Protein 2VAP (pdb70)

Organism: Methanocaldococcus jannaschii (strain ATCC 43067 / DSM 2661 / JAL-1 / JCM 10045 / NBRC 100440) (NCBI:txid243232)

Structure (mmCIF, N/CA/C/O backbone):
data_2VAP
#
_entry.id   2VAP
#
_cell.length_a   70.585
_cell.length_b   70.585
_cell.length_c   136.977
_cell.angle_alpha   90.00
_cell.angle_beta   90.00
_cell.angle_gamma   120.00
#
_symmetry.space_group_name_H-M   'P 31 2 1'
#
loop_
_entity.id
_entity.type
_entity.pdbx_description
1 polymer 'CELL DIVISION PROTEIN FTSZ HOMOLOG 1'
2 non-polymer "GUANOSINE-5'-DIPHOSPHATE"
3 water water
#
loop_
_atom_site.group_PDB
_atom_site.id
_atom_site.type_symbol
_atom_site.label_atom_id
_atom_site.label_alt_id
_atom_site.label_comp_id
_atom_site.label_asym_id
_atom_site.label_entity_id
_atom_site.label_seq_id
_atom_site.pdbx_PDB_ins_code
_atom_site.Cartn_x
_atom_site.Cartn_y
_atom_site.Cartn_z
_atom_site.occupancy
_atom_site.B_iso_or_equiv
_atom_site.auth_seq_id
_atom_site.auth_comp_id
_atom_site.auth_asym_id
_atom_site.auth_atom_id
_atom_site.pdbx_PDB_model_num
ATOM 1 N N . LEU A 1 20 ? 53.023 -45.016 31.924 1.00 53.44 20 LEU A N 1
ATOM 2 C CA . LEU A 1 20 ? 53.227 -44.179 33.142 1.00 58.96 20 LEU A CA 1
ATOM 3 C C . LEU A 1 20 ? 52.961 -44.976 34.416 1.00 216.81 20 LEU A C 1
ATOM 4 O O . LEU A 1 20 ? 51.940 -45.659 34.530 1.00 46.51 20 LEU A O 1
ATOM 9 N N . GLU A 1 21 ? 53.889 -44.884 35.367 1.00 53.64 21 GLU A N 1
ATOM 10 C CA . GLU A 1 21 ? 53.747 -45.537 36.666 1.00 126.40 21 GLU A CA 1
ATOM 11 C C . GLU A 1 21 ? 52.783 -44.734 37.539 1.00 52.98 21 GLU A C 1
ATOM 12 O O . GLU A 1 21 ? 53.095 -43.617 37.961 1.00 186.92 21 GLU A O 1
ATOM 18 N N . LEU A 1 22 ? 51.611 -45.310 37.797 1.00 50.10 22 LEU A N 1
ATOM 19 C CA . LEU A 1 22 ? 50.555 -44.621 38.539 1.00 57.67 22 LEU A CA 1
ATOM 20 C C . LEU A 1 22 ? 50.030 -45.444 39.712 1.00 40.59 22 LEU A C 1
ATOM 21 O O . LEU A 1 22 ? 49.647 -46.606 39.548 1.00 41.46 22 LEU A O 1
ATOM 26 N N . SER A 1 23 ? 50.020 -44.828 40.891 1.00 32.66 23 SER A N 1
ATOM 27 C CA . SER A 1 23 ? 49.448 -45.432 42.092 1.00 31.00 23 SER A CA 1
ATOM 28 C C . SER A 1 23 ? 47.924 -45.262 42.090 1.00 51.92 23 SER A C 1
ATOM 29 O O . SER A 1 23 ? 47.406 -44.394 41.382 1.00 40.52 23 SER A O 1
ATOM 32 N N . PRO A 1 24 ? 47.199 -46.095 42.871 1.00 36.70 24 PRO A N 1
ATOM 33 C CA . PRO A 1 24 ? 45.741 -45.965 42.991 1.00 39.00 24 PRO A CA 1
ATOM 34 C C . PRO A 1 24 ? 45.279 -44.557 43.379 1.00 43.29 24 PRO A C 1
ATOM 35 O O . PRO A 1 24 ? 44.225 -44.110 42.921 1.00 38.14 24 PRO A O 1
ATOM 39 N N . GLU A 1 25 ? 46.065 -43.873 44.209 1.00 30.46 25 GLU A N 1
ATOM 40 C CA . GLU A 1 25 ? 45.772 -42.498 44.616 1.00 27.13 25 GLU A CA 1
ATOM 41 C C . GLU A 1 25 ? 45.977 -41.511 43.466 1.00 32.92 25 GLU A C 1
ATOM 42 O O . GLU A 1 25 ? 45.187 -40.580 43.292 1.00 26.80 25 GLU A O 1
ATOM 48 N N . ASP A 1 26 ? 47.038 -41.723 42.687 1.00 24.35 26 ASP A N 1
ATOM 49 C CA . ASP A 1 26 ? 47.324 -40.901 41.510 1.00 26.61 26 ASP A CA 1
ATOM 50 C C . ASP A 1 26 ? 46.273 -41.094 40.418 1.00 27.20 26 ASP A C 1
ATOM 51 O O . ASP A 1 26 ? 45.937 -40.149 39.700 1.00 26.08 26 ASP A O 1
ATOM 56 N N . LYS A 1 27 ? 45.760 -42.319 40.304 1.00 19.28 27 LYS A N 1
ATOM 57 C CA . LYS A 1 27 ? 44.712 -42.647 39.337 1.00 23.68 27 LYS A CA 1
ATOM 58 C C . LYS A 1 27 ? 43.393 -41.950 39.667 1.00 28.40 27 LYS A C 1
ATOM 59 O O . LYS A 1 27 ? 42.726 -41.426 38.774 1.00 27.89 27 LYS A O 1
ATOM 65 N N . GLU A 1 28 ? 43.030 -41.944 40.951 1.00 22.62 28 GLU A N 1
ATOM 66 C CA . GLU A 1 28 ? 41.812 -41.276 41.419 1.00 23.51 28 GLU A CA 1
ATOM 67 C C . GLU A 1 28 ? 41.880 -39.763 41.215 1.00 19.83 28 GLU A C 1
ATOM 68 O O . GLU A 1 28 ? 40.871 -39.127 40.900 1.00 22.95 28 GLU A O 1
ATOM 74 N N . LEU A 1 29 ? 43.075 -39.201 41.393 1.00 22.28 29 LEU A N 1
ATOM 75 C CA . LEU A 1 29 ? 43.320 -37.781 41.152 1.00 19.72 29 LEU A CA 1
ATOM 76 C C . LEU A 1 29 ? 43.157 -37.438 39.670 1.00 17.79 29 LEU A C 1
ATOM 77 O O . LEU A 1 29 ? 42.539 -36.429 39.328 1.00 18.37 29 LEU A O 1
ATOM 82 N N . LEU A 1 30 ? 43.706 -38.287 38.802 1.00 20.50 30 LEU A N 1
ATOM 83 C CA . LEU A 1 30 ? 43.572 -38.121 37.353 1.00 18.33 30 LEU A CA 1
ATOM 84 C C . LEU A 1 30 ? 42.123 -38.264 36.891 1.00 20.81 30 LEU A C 1
ATOM 85 O O . LEU A 1 30 ? 41.681 -37.545 35.992 1.00 20.53 30 LEU A O 1
ATOM 90 N N . GLU A 1 31 ? 41.396 -39.192 37.514 1.00 19.27 31 GLU A N 1
ATOM 91 C CA . GLU A 1 31 ? 39.978 -39.406 37.224 1.00 18.03 31 GLU A CA 1
ATOM 92 C C . GLU A 1 31 ? 39.133 -38.181 37.571 1.00 20.58 31 GLU A C 1
ATOM 93 O O . GLU A 1 31 ? 38.222 -37.823 36.821 1.00 23.18 31 GLU A O 1
ATOM 99 N N . TYR A 1 32 ? 39.438 -37.545 38.702 1.00 19.30 32 TYR A N 1
ATOM 100 C CA . TYR A 1 32 ? 38.751 -36.314 39.095 1.00 15.63 32 TYR A CA 1
ATOM 101 C C . TYR A 1 32 ? 39.002 -35.187 38.093 1.00 16.60 32 TYR A C 1
ATOM 102 O O . TYR A 1 32 ? 38.069 -34.492 37.688 1.00 19.59 32 TYR A O 1
ATOM 111 N N . LEU A 1 33 ? 40.261 -35.009 37.700 1.00 17.74 33 LEU A N 1
ATOM 112 C CA . LEU A 1 33 ? 40.632 -33.941 36.774 1.00 18.55 33 LEU A CA 1
ATOM 113 C C . LEU A 1 33 ? 40.018 -34.136 35.389 1.00 17.46 33 LEU A C 1
ATOM 114 O O . LEU A 1 33 ? 39.649 -33.164 34.729 1.00 19.84 33 LEU A O 1
ATOM 119 N N . GLN A 1 34 ? 39.904 -35.394 34.965 1.00 22.17 34 GLN A N 1
ATOM 120 C CA . GLN A 1 34 ? 39.284 -35.740 33.684 1.00 25.13 34 GLN A CA 1
ATOM 121 C C . GLN A 1 34 ? 37.808 -35.344 33.609 1.00 21.25 34 GLN A C 1
ATOM 122 O O . GLN A 1 34 ? 37.335 -34.911 32.558 1.00 24.21 34 GLN A O 1
ATOM 128 N N . GLN A 1 35 ? 37.088 -35.489 34.721 1.00 20.82 35 GLN A N 1
ATOM 129 C CA . GLN A 1 35 ? 35.658 -35.159 34.749 1.00 26.08 35 GLN A CA 1
ATOM 130 C C . GLN A 1 35 ? 35.376 -33.657 34.908 1.00 19.86 35 GLN A C 1
ATOM 131 O O . GLN A 1 35 ? 34.217 -33.235 34.889 1.00 23.95 35 GLN A O 1
ATOM 137 N N . THR A 1 36 ? 36.436 -32.862 35.061 1.00 16.61 36 THR A N 1
ATOM 138 C CA . THR A 1 36 ? 36.317 -31.401 35.051 1.00 14.35 36 THR A CA 1
ATOM 139 C C . THR A 1 36 ? 36.464 -30.858 33.631 1.00 20.04 36 THR A C 1
ATOM 140 O O . THR A 1 36 ? 36.216 -29.676 33.381 1.00 17.67 36 THR A O 1
ATOM 144 N N . LYS A 1 37 ? 36.874 -31.731 32.712 1.00 17.59 37 LYS A N 1
ATOM 145 C CA . LYS A 1 37 ? 37.074 -31.368 31.311 1.00 16.99 37 LYS A CA 1
ATOM 146 C C . LYS A 1 37 ? 35.780 -31.496 30.509 1.00 18.12 37 LYS A C 1
ATOM 147 O O . LYS A 1 37 ? 34.780 -32.029 30.998 1.00 23.64 37 LYS A O 1
ATOM 153 N N . ALA A 1 38 ? 35.811 -31.003 29.273 1.00 16.24 38 ALA A N 1
ATOM 154 C CA . ALA A 1 38 ? 34.666 -31.089 28.373 1.00 14.69 38 ALA A CA 1
ATOM 155 C C . ALA A 1 38 ? 35.109 -31.263 26.927 1.00 15.12 38 ALA A C 1
ATOM 156 O O . ALA A 1 38 ? 36.128 -30.707 26.509 1.00 17.56 38 ALA A O 1
ATOM 158 N N . LYS A 1 39 ? 34.341 -32.046 26.174 1.00 12.16 39 LYS A N 1
ATOM 159 C CA . LYS A 1 39 ? 34.507 -32.121 24.727 1.00 9.68 39 LYS A CA 1
ATOM 160 C C . LYS A 1 39 ? 33.858 -30.881 24.124 1.00 10.10 39 LYS A C 1
ATOM 161 O O . LYS A 1 39 ? 32.652 -30.671 24.267 1.00 13.80 39 LYS A O 1
ATOM 167 N N . ILE A 1 40 ? 34.671 -30.051 23.475 1.00 10.62 40 ILE A N 1
ATOM 168 C CA . ILE A 1 40 ? 34.212 -28.764 22.953 1.00 11.54 40 ILE A CA 1
ATOM 169 C C . ILE A 1 40 ? 34.393 -28.686 21.440 1.00 10.55 40 ILE A C 1
ATOM 170 O O . ILE A 1 40 ? 35.446 -29.048 20.909 1.00 14.22 40 ILE A O 1
ATOM 175 N N . THR A 1 41 ? 33.352 -28.219 20.757 1.00 9.26 41 THR A N 1
ATOM 176 C CA . THR A 1 41 ? 33.404 -27.989 19.318 1.00 12.05 41 THR A CA 1
ATOM 177 C C . THR A 1 41 ? 33.023 -26.541 19.008 1.00 11.63 41 THR A C 1
ATOM 178 O O . THR A 1 41 ? 32.050 -26.017 19.552 1.00 13.10 41 THR A O 1
ATOM 182 N N . VAL A 1 42 ? 33.810 -25.899 18.147 1.00 9.62 42 VAL A N 1
ATOM 183 C CA . VAL A 1 42 ? 33.514 -24.546 17.682 1.00 10.78 42 VAL A CA 1
ATOM 184 C C . VAL A 1 42 ? 33.071 -24.612 16.221 1.00 8.98 42 VAL A C 1
ATOM 185 O O . VAL A 1 42 ? 33.799 -25.126 15.368 1.00 12.73 42 VAL A O 1
ATOM 189 N N . VAL A 1 43 ? 31.873 -24.100 15.948 1.00 9.99 43 VAL A N 1
ATOM 190 C CA . VAL A 1 43 ? 31.310 -24.104 14.597 1.00 7.74 43 VAL A CA 1
ATOM 191 C C . VAL A 1 43 ? 31.223 -22.681 14.046 1.00 10.39 43 VAL A C 1
ATOM 192 O O . VAL A 1 43 ? 30.528 -21.830 14.605 1.00 11.10 43 VAL A O 1
ATOM 196 N N . GLY A 1 44 ? 31.938 -22.434 12.950 1.00 10.14 44 GLY A N 1
ATOM 197 C CA . GLY A 1 44 ? 31.923 -21.135 12.283 1.00 8.80 44 GLY A CA 1
ATOM 198 C C . GLY A 1 44 ? 31.099 -21.176 11.012 1.00 11.92 44 GLY A C 1
ATOM 199 O O . GLY A 1 44 ? 31.351 -22.000 10.129 1.00 14.40 44 GLY A O 1
ATOM 200 N N . CYS A 1 45 ? 30.123 -20.277 10.918 1.00 10.16 45 CYS A N 1
ATOM 201 C CA . CYS A 1 45 ? 29.152 -20.289 9.825 1.00 11.00 45 CYS A CA 1
ATOM 202 C C . CYS A 1 45 ? 29.303 -19.077 8.909 1.00 12.33 45 CYS A C 1
ATOM 203 O O . CYS A 1 45 ? 29.348 -17.938 9.376 1.00 12.65 45 CYS A O 1
ATOM 206 N N . GLY A 1 46 ? 29.376 -19.330 7.604 1.00 11.30 46 GLY A N 1
ATOM 207 C CA . GLY A 1 46 ? 29.468 -18.258 6.613 1.00 13.90 46 GLY A CA 1
ATOM 208 C C . GLY A 1 46 ? 30.866 -17.689 6.464 1.00 13.03 46 GLY A C 1
ATOM 209 O O . GLY A 1 46 ? 31.820 -18.212 7.038 1.00 13.95 46 GLY A O 1
ATOM 210 N N . GLY A 1 47 ? 30.978 -16.609 5.692 1.00 11.44 47 GLY A N 1
ATOM 211 C CA . GLY A 1 47 ? 32.266 -15.982 5.392 1.00 13.02 47 GLY A CA 1
ATOM 212 C C . GLY A 1 47 ? 33.067 -15.584 6.617 1.00 17.63 47 GLY A C 1
ATOM 213 O O . GLY A 1 47 ? 34.188 -16.060 6.815 1.00 14.97 47 GLY A O 1
ATOM 214 N N . ALA A 1 48 ? 32.483 -14.717 7.442 1.00 12.30 48 ALA A N 1
ATOM 215 C CA . ALA A 1 48 ? 33.133 -14.235 8.664 1.00 12.40 48 ALA A CA 1
ATOM 216 C C . ALA A 1 48 ? 33.410 -15.360 9.660 1.00 13.59 48 ALA A C 1
ATOM 217 O O . ALA A 1 48 ? 34.480 -15.405 10.270 1.00 14.01 48 ALA A O 1
ATOM 219 N N . GLY A 1 49 ? 32.445 -16.266 9.813 1.00 12.32 49 GLY A N 1
ATOM 220 C CA . GLY A 1 49 ? 32.593 -17.433 10.682 1.00 10.27 49 GLY A CA 1
ATOM 221 C C . GLY A 1 49 ? 33.728 -18.349 10.259 1.00 10.30 49 GLY A C 1
ATOM 222 O O . GLY A 1 49 ? 34.480 -18.843 11.101 1.00 13.40 49 GLY A O 1
ATOM 223 N N . ASN A 1 50 ? 33.848 -18.575 8.951 1.00 10.13 50 ASN A N 1
ATOM 224 C CA . ASN A 1 50 ? 34.940 -19.372 8.395 1.00 9.47 50 ASN A CA 1
ATOM 225 C C . ASN A 1 50 ? 36.301 -18.724 8.639 1.00 14.42 50 ASN A C 1
ATOM 226 O O . ASN A 1 50 ? 37.264 -19.406 8.991 1.00 15.21 50 ASN A O 1
ATOM 231 N N . ASN A 1 51 ? 36.361 -17.405 8.457 1.00 14.34 51 ASN A N 1
ATOM 232 C CA . ASN A 1 51 ? 37.569 -16.626 8.726 1.00 12.28 51 ASN A CA 1
ATOM 233 C C . ASN A 1 51 ? 38.005 -16.754 10.184 1.00 14.26 51 ASN A C 1
ATOM 234 O O . ASN A 1 51 ? 39.198 -16.878 10.475 1.00 15.48 51 ASN A O 1
ATOM 239 N N . THR A 1 52 ? 37.027 -16.735 11.090 1.00 12.73 52 THR A N 1
ATOM 240 C CA . THR A 1 52 ? 37.271 -16.934 12.519 1.00 11.67 52 THR A CA 1
ATOM 241 C C . THR A 1 52 ? 37.864 -18.322 12.783 1.00 13.81 52 THR A C 1
ATOM 242 O O . THR A 1 52 ? 38.853 -18.448 13.508 1.00 15.24 52 THR A O 1
ATOM 246 N N . ILE A 1 53 ? 37.266 -19.350 12.179 1.00 12.63 53 ILE A N 1
ATOM 247 C CA . ILE A 1 53 ? 37.742 -20.730 12.323 1.00 11.16 53 ILE A CA 1
ATOM 248 C C . ILE A 1 53 ? 39.187 -20.899 11.836 1.00 11.98 53 ILE A C 1
ATOM 249 O O . ILE A 1 53 ? 40.002 -21.527 12.516 1.00 16.98 53 ILE A O 1
ATOM 254 N N . THR A 1 54 ? 39.492 -20.332 10.667 1.00 13.72 54 THR A N 1
ATOM 255 C CA . THR A 1 54 ? 40.840 -20.385 10.091 1.00 14.77 54 THR A CA 1
ATOM 256 C C . THR A 1 54 ? 41.882 -19.844 11.070 1.00 16.97 54 THR A C 1
ATOM 257 O O . THR A 1 54 ? 42.910 -20.484 11.309 1.00 24.20 54 THR A O 1
ATOM 261 N N . ARG A 1 55 ? 41.595 -18.674 11.639 1.00 17.55 55 ARG A N 1
ATOM 262 C CA . ARG A 1 55 ? 42.488 -18.026 12.598 1.00 22.36 55 ARG A CA 1
ATOM 263 C C . ARG A 1 55 ? 42.662 -18.845 13.877 1.00 35.85 55 ARG A C 1
ATOM 264 O O . ARG A 1 55 ? 43.765 -18.924 14.417 1.00 26.02 55 ARG A O 1
ATOM 272 N N . LEU A 1 56 ? 41.576 -19.458 14.349 1.00 22.51 56 LEU A N 1
ATOM 273 C CA . LEU A 1 56 ? 41.623 -20.323 15.532 1.00 17.32 56 LEU A CA 1
ATOM 274 C C . LEU A 1 56 ? 42.428 -21.599 15.279 1.00 34.43 56 LEU A C 1
ATOM 275 O O . LEU A 1 56 ? 43.117 -22.092 16.174 1.00 28.58 56 LEU A O 1
ATOM 280 N N . LYS A 1 57 ? 42.333 -22.121 14.057 1.00 24.29 57 LYS A N 1
ATOM 281 C CA . LYS A 1 57 ? 43.056 -23.328 13.654 1.00 24.09 57 LYS A CA 1
ATOM 282 C C . LYS A 1 57 ? 44.554 -23.065 13.468 1.00 33.62 57 LYS A C 1
ATOM 283 O O . LYS A 1 57 ? 45.383 -23.892 13.857 1.00 42.76 57 LYS A O 1
ATOM 289 N N . MET A 1 58 ? 44.889 -21.915 12.882 1.00 38.36 58 MET A N 1
ATOM 290 C CA . MET A 1 58 ? 46.286 -21.534 12.641 1.00 34.64 58 MET A CA 1
ATOM 291 C C . MET A 1 58 ? 47.032 -21.190 13.931 1.00 93.10 58 MET A C 1
ATOM 292 O O . MET A 1 58 ? 48.166 -21.632 14.131 1.00 39.51 58 MET A O 1
ATOM 297 N N . GLU A 1 59 ? 46.392 -20.402 14.794 1.00 46.11 59 GLU A N 1
ATOM 298 C CA . GLU A 1 59 ? 46.972 -20.009 16.081 1.00 64.70 59 GLU A CA 1
ATOM 299 C C . GLU A 1 59 ? 47.030 -21.180 17.059 1.00 55.78 59 GLU A C 1
ATOM 300 O O . GLU A 1 59 ? 47.866 -21.201 17.966 1.00 81.47 59 GLU A O 1
ATOM 306 N N . GLY A 1 60 ? 46.135 -22.147 16.868 1.00 34.97 60 GLY A N 1
ATOM 307 C CA . GLY A 1 60 ? 46.114 -23.361 17.674 1.00 41.67 60 GLY A CA 1
ATOM 308 C C . GLY A 1 60 ? 45.266 -23.233 18.922 1.00 299.68 60 GLY A C 1
ATOM 309 O O . GLY A 1 60 ? 45.795 -23.168 20.035 1.00 35.35 60 GLY A O 1
ATOM 310 N N . ILE A 1 61 ? 43.948 -23.192 18.733 1.00 25.07 61 ILE A N 1
ATOM 311 C CA . ILE A 1 61 ? 42.999 -23.190 19.850 1.00 19.66 61 ILE A CA 1
ATOM 312 C C . ILE A 1 61 ? 43.071 -24.529 20.589 1.00 20.15 61 ILE A C 1
ATOM 313 O O . ILE A 1 61 ? 43.010 -25.596 19.974 1.00 28.59 61 ILE A O 1
ATOM 318 N N . GLU A 1 62 ? 43.219 -24.461 21.909 1.00 13.22 62 GLU A N 1
ATOM 319 C CA . GLU A 1 62 ? 43.468 -25.656 22.709 1.00 13.50 62 GLU A CA 1
ATOM 320 C C . GLU A 1 62 ? 42.189 -26.385 23.113 1.00 14.84 62 GLU A C 1
ATOM 321 O O . GLU A 1 62 ? 41.202 -25.759 23.502 1.00 16.30 62 GLU A O 1
ATOM 327 N N . GLY A 1 63 ? 42.222 -27.712 22.993 1.00 16.36 63 GLY A N 1
ATOM 328 C CA . GLY A 1 63 ? 41.151 -28.590 23.472 1.00 15.51 63 GLY A CA 1
ATOM 329 C C . GLY A 1 63 ? 39.789 -28.430 22.820 1.00 16.68 63 GLY A C 1
ATOM 330 O O . GLY A 1 63 ? 38.767 -28.744 23.433 1.00 18.40 63 GLY A O 1
ATOM 331 N N . ALA A 1 64 ? 39.771 -27.947 21.579 1.00 12.93 64 ALA A N 1
ATOM 332 C CA . ALA A 1 64 ? 38.517 -27.745 20.857 1.00 12.87 64 ALA A CA 1
ATOM 333 C C . ALA A 1 64 ? 38.608 -28.179 19.398 1.00 13.54 64 ALA A C 1
ATOM 334 O O . ALA A 1 64 ? 39.592 -27.891 18.712 1.00 16.33 64 ALA A O 1
ATOM 336 N N . LYS A 1 65 ? 37.571 -28.875 18.943 1.00 13.39 65 LYS A N 1
ATOM 337 C CA . LYS A 1 65 ? 37.420 -29.242 17.540 1.00 10.89 65 LYS A CA 1
ATOM 338 C C . LYS A 1 65 ? 36.875 -28.042 16.775 1.00 14.33 65 LYS A C 1
ATOM 339 O O . LYS A 1 65 ? 35.969 -27.357 17.253 1.00 16.69 65 LYS A O 1
ATOM 345 N N . THR A 1 66 ? 37.431 -27.785 15.593 1.00 11.35 66 THR A N 1
ATOM 346 C CA . THR A 1 66 ? 36.967 -26.681 14.752 1.00 10.23 66 THR A CA 1
ATOM 347 C C . THR A 1 66 ? 36.192 -27.188 13.541 1.00 15.08 66 THR A C 1
ATOM 348 O O . THR A 1 66 ? 36.679 -28.034 12.788 1.00 15.70 66 THR A O 1
ATOM 352 N N . VAL A 1 67 ? 34.978 -26.671 13.374 1.00 8.37 67 VAL A N 1
ATOM 353 C CA . VAL A 1 67 ? 34.125 -27.026 12.244 1.00 10.70 67 VAL A CA 1
ATOM 354 C C . VAL A 1 67 ? 33.743 -25.762 11.474 1.00 14.14 67 VAL A C 1
ATOM 355 O O . VAL A 1 67 ? 33.262 -24.791 12.058 1.00 14.25 67 VAL A O 1
ATOM 359 N N . ALA A 1 68 ? 33.980 -25.778 10.165 1.00 11.63 68 ALA A N 1
ATOM 360 C CA . ALA A 1 68 ? 33.587 -24.674 9.297 1.00 10.07 68 ALA A CA 1
ATOM 361 C C . ALA A 1 68 ? 32.465 -25.118 8.370 1.00 12.05 68 ALA A C 1
ATOM 362 O O . ALA A 1 68 ? 32.572 -26.150 7.704 1.00 12.23 68 ALA A O 1
ATOM 364 N N . ILE A 1 69 ? 31.382 -24.347 8.347 1.00 9.53 69 ILE A N 1
ATOM 365 C CA . ILE A 1 69 ? 30.274 -24.615 7.431 1.00 11.41 69 ILE A CA 1
ATOM 366 C C . ILE A 1 69 ? 29.984 -23.400 6.552 1.00 12.85 69 ILE A C 1
ATOM 367 O O . ILE A 1 69 ? 30.097 -22.253 6.998 1.00 10.88 69 ILE A O 1
ATOM 372 N N . ASN A 1 70 ? 29.626 -23.662 5.298 1.00 10.26 70 ASN A N 1
ATOM 373 C CA . ASN A 1 70 ? 29.338 -22.597 4.343 1.00 8.96 70 ASN A CA 1
ATOM 374 C C . ASN A 1 70 ? 28.542 -23.116 3.157 1.00 11.58 70 ASN A C 1
ATOM 375 O O . ASN A 1 70 ? 28.612 -24.300 2.821 1.00 11.52 70 ASN A O 1
ATOM 380 N N . THR A 1 71 ? 27.778 -22.219 2.541 1.00 10.58 71 THR A N 1
ATOM 381 C CA . THR A 1 71 ? 27.104 -22.495 1.276 1.00 10.71 71 THR A CA 1
ATOM 382 C C . THR A 1 71 ? 28.050 -22.186 0.120 1.00 16.47 71 THR A C 1
ATOM 383 O O . THR A 1 71 ? 27.882 -22.704 -0.984 1.00 14.45 71 THR A O 1
ATOM 387 N N . ASP A 1 72 ? 29.041 -21.337 0.389 1.00 13.61 72 ASP A N 1
ATOM 388 C CA . ASP A 1 72 ? 30.011 -20.898 -0.612 1.00 12.70 72 ASP A CA 1
ATOM 389 C C . ASP A 1 72 ? 31.240 -21.807 -0.601 1.00 13.63 72 ASP A C 1
ATOM 390 O O . ASP A 1 72 ? 32.014 -21.811 0.360 1.00 15.05 72 ASP A O 1
ATOM 395 N N . ALA A 1 73 ? 31.411 -22.567 -1.682 1.00 11.73 73 ALA A N 1
ATOM 396 C CA . ALA A 1 73 ? 32.507 -23.532 -1.807 1.00 11.13 73 ALA A CA 1
ATOM 397 C C . ALA A 1 73 ? 33.882 -22.879 -1.966 1.00 14.70 73 ALA A C 1
ATOM 398 O O . ALA A 1 73 ? 34.899 -23.471 -1.594 1.00 15.73 73 ALA A O 1
ATOM 400 N N . GLN A 1 74 ? 33.907 -21.670 -2.523 1.00 12.55 74 GLN A N 1
ATOM 401 C CA . GLN A 1 74 ? 35.155 -20.928 -2.709 1.00 15.48 74 GLN A CA 1
ATOM 402 C C . GLN A 1 74 ? 35.714 -20.476 -1.364 1.00 18.20 74 GLN A C 1
ATOM 403 O O . GLN A 1 74 ? 36.914 -20.596 -1.112 1.00 23.34 74 GLN A O 1
ATOM 409 N N . GLN A 1 75 ? 34.832 -19.966 -0.505 1.00 12.62 75 GLN A N 1
ATOM 410 C CA . GLN A 1 75 ? 35.207 -19.544 0.845 1.00 12.10 75 GLN A CA 1
ATOM 411 C C . GLN A 1 75 ? 35.571 -20.736 1.732 1.00 15.42 75 GLN A C 1
ATOM 412 O O . GLN A 1 75 ? 36.524 -20.668 2.510 1.00 17.05 75 GLN A O 1
ATOM 418 N N . LEU A 1 76 ? 34.817 -21.827 1.601 1.00 14.06 76 LEU A N 1
ATOM 419 C CA . LEU A 1 76 ? 35.004 -23.007 2.449 1.00 12.42 76 LEU A CA 1
ATOM 420 C C . LEU A 1 76 ? 36.330 -23.737 2.213 1.00 16.37 76 LEU A C 1
ATOM 421 O O . LEU A 1 76 ? 36.977 -24.172 3.166 1.00 16.11 76 LEU A O 1
ATOM 426 N N . ILE A 1 77 ? 36.728 -23.870 0.951 1.00 16.51 77 ILE A N 1
ATOM 427 C CA . ILE A 1 77 ? 37.932 -24.635 0.607 1.00 19.37 77 ILE A CA 1
ATOM 428 C C . ILE A 1 77 ? 39.245 -23.966 1.053 1.00 18.95 77 ILE A C 1
ATOM 429 O O . ILE A 1 77 ? 40.211 -24.658 1.383 1.00 20.73 77 ILE A O 1
ATOM 434 N N . ARG A 1 78 ? 39.267 -22.635 1.090 1.00 17.11 78 ARG A N 1
ATOM 435 C CA . ARG A 1 78 ? 40.449 -21.910 1.573 1.00 18.37 78 ARG A CA 1
ATOM 436 C C . ARG A 1 78 ? 40.480 -21.757 3.101 1.00 20.17 78 ARG A C 1
ATOM 437 O O . ARG A 1 78 ? 41.460 -21.262 3.663 1.00 20.41 78 ARG A O 1
ATOM 445 N N . THR A 1 79 ? 39.409 -22.197 3.759 1.00 18.31 79 THR A N 1
ATOM 446 C CA . THR A 1 79 ? 39.325 -22.203 5.218 1.00 13.08 79 THR A CA 1
ATOM 447 C C . THR A 1 79 ? 40.154 -23.352 5.796 1.00 18.63 79 THR A C 1
ATOM 448 O O . THR A 1 79 ? 40.227 -24.431 5.206 1.00 20.90 79 THR A O 1
ATOM 452 N N . LYS A 1 80 ? 40.789 -23.106 6.941 1.00 15.00 80 LYS A N 1
ATOM 453 C CA . LYS A 1 80 ? 41.495 -24.153 7.676 1.00 16.57 80 LYS A CA 1
ATOM 454 C C . LYS A 1 80 ? 40.657 -24.598 8.872 1.00 15.91 80 LYS A C 1
ATOM 455 O O . LYS A 1 80 ? 40.290 -23.781 9.720 1.00 18.58 80 LYS A O 1
ATOM 461 N N . ALA A 1 81 ? 40.351 -25.894 8.923 1.00 17.25 81 ALA A N 1
ATOM 462 C CA . ALA A 1 81 ? 39.492 -26.464 9.965 1.00 21.16 81 ALA A CA 1
ATOM 463 C C . ALA A 1 81 ? 39.736 -27.961 10.139 1.00 19.99 81 ALA A C 1
ATOM 464 O O . ALA A 1 81 ? 40.251 -28.621 9.235 1.00 18.73 81 ALA A O 1
ATOM 466 N N . ASP A 1 82 ? 39.359 -28.490 11.303 1.00 14.47 82 ASP A N 1
ATOM 467 C CA . ASP A 1 82 ? 39.377 -29.935 11.537 1.00 17.43 82 ASP A CA 1
ATOM 468 C C . ASP A 1 82 ? 38.357 -30.637 10.643 1.00 26.75 82 ASP A C 1
ATOM 469 O O . ASP A 1 82 ? 38.610 -31.734 10.141 1.00 20.22 82 ASP A O 1
ATOM 474 N N . LYS A 1 83 ? 37.208 -29.990 10.451 1.00 17.50 83 LYS A N 1
ATOM 475 C CA . LYS A 1 83 ? 36.125 -30.524 9.629 1.00 11.91 83 LYS A CA 1
ATOM 476 C C . LYS A 1 83 ? 35.447 -29.405 8.841 1.00 16.54 83 LYS A C 1
ATOM 477 O O . LYS A 1 83 ? 35.151 -28.341 9.387 1.00 15.79 83 LYS A O 1
ATOM 483 N N . LYS A 1 84 ? 35.217 -29.653 7.553 1.00 13.72 84 LYS A N 1
ATOM 484 C CA . LYS A 1 84 ? 34.505 -28.709 6.693 1.00 10.51 84 LYS A CA 1
ATOM 485 C C . LYS A 1 84 ? 33.220 -29.339 6.172 1.00 12.90 84 LYS A C 1
ATOM 486 O O . LYS A 1 84 ? 33.214 -30.501 5.757 1.00 15.62 84 LYS A O 1
ATOM 492 N N . ILE A 1 85 ? 32.134 -28.570 6.202 1.00 12.59 85 ILE A N 1
ATOM 493 C CA . ILE A 1 85 ? 30.850 -29.025 5.670 1.00 10.37 85 ILE A CA 1
ATOM 494 C C . ILE A 1 85 ? 30.293 -28.004 4.683 1.00 12.23 85 ILE A C 1
ATOM 495 O O . ILE A 1 85 ? 30.020 -26.856 5.048 1.00 12.76 85 ILE A O 1
ATOM 500 N N . LEU A 1 86 ? 30.133 -28.427 3.432 1.00 11.93 86 LEU A N 1
ATOM 501 C CA . LEU A 1 86 ? 29.438 -27.618 2.441 1.00 10.14 86 LEU A CA 1
ATOM 502 C C . LEU A 1 86 ? 27.943 -27.871 2.573 1.00 17.12 86 LEU A C 1
ATOM 503 O O . LEU A 1 86 ? 27.449 -28.941 2.212 1.00 18.81 86 LEU A O 1
ATOM 508 N N . ILE A 1 87 ? 27.231 -26.885 3.111 1.00 10.22 87 ILE A N 1
ATOM 509 C CA . ILE A 1 87 ? 25.792 -27.013 3.331 1.00 9.28 87 ILE A CA 1
ATOM 510 C C . ILE A 1 87 ? 24.989 -26.616 2.090 1.00 14.20 87 ILE A C 1
ATOM 511 O O . ILE A 1 87 ? 25.407 -25.749 1.318 1.00 14.30 87 ILE A O 1
ATOM 516 N N . GLY A 1 88 ? 23.847 -27.274 1.903 1.00 15.99 88 GLY A N 1
ATOM 517 C CA . GLY A 1 88 ? 22.966 -27.017 0.763 1.00 15.86 88 GLY A CA 1
ATOM 518 C C . GLY A 1 88 ? 23.559 -27.404 -0.579 1.00 17.94 88 GLY A C 1
ATOM 519 O O . GLY A 1 88 ? 23.450 -26.651 -1.551 1.00 20.88 88 GLY A O 1
ATOM 520 N N . LYS A 1 89 ? 24.184 -28.580 -0.628 1.00 22.38 89 LYS A N 1
ATOM 521 C CA . LYS A 1 89 ? 24.786 -29.110 -1.856 1.00 35.47 89 LYS A CA 1
ATOM 522 C C . LYS A 1 89 ? 23.761 -29.275 -2.976 1.00 29.14 89 LYS A C 1
ATOM 523 O O . LYS A 1 89 ? 24.068 -29.041 -4.147 1.00 42.65 89 LYS A O 1
ATOM 529 N N . LYS A 1 90 ? 22.548 -29.674 -2.601 1.00 24.70 90 LYS A N 1
ATOM 530 C CA . LYS A 1 90 ? 21.455 -29.884 -3.551 1.00 26.45 90 LYS A CA 1
ATOM 531 C C . LYS A 1 90 ? 20.603 -28.624 -3.733 1.00 39.12 90 LYS A C 1
ATOM 532 O O . LYS A 1 90 ? 19.635 -28.626 -4.499 1.00 26.13 90 LYS A O 1
ATOM 538 N N . LEU A 1 91 ? 20.976 -27.551 -3.037 1.00 19.48 91 LEU A N 1
ATOM 539 C CA . LEU A 1 91 ? 20.209 -26.307 -3.053 1.00 15.84 91 LEU A CA 1
ATOM 540 C C . LEU A 1 91 ? 20.909 -25.198 -3.840 1.00 28.30 91 LEU A C 1
ATOM 541 O O . LEU A 1 91 ? 20.336 -24.644 -4.779 1.00 22.82 91 LEU A O 1
ATOM 546 N N . THR A 1 92 ? 22.143 -24.879 -3.454 1.00 25.19 92 THR A N 1
ATOM 547 C CA . THR A 1 92 ? 22.886 -23.779 -4.076 1.00 21.42 92 THR A CA 1
ATOM 548 C C . THR A 1 92 ? 24.159 -24.224 -4.798 1.00 19.90 92 THR A C 1
ATOM 549 O O . THR A 1 92 ? 24.853 -23.404 -5.403 1.00 22.39 92 THR A O 1
ATOM 553 N N . ARG A 1 93 ? 24.454 -25.523 -4.733 1.00 24.98 93 ARG A N 1
ATOM 554 C CA . ARG A 1 93 ? 25.540 -26.148 -5.505 1.00 26.69 93 ARG A CA 1
ATOM 555 C C . ARG A 1 93 ? 26.928 -25.540 -5.245 1.00 23.91 93 ARG A C 1
ATOM 556 O O . ARG A 1 93 ? 27.796 -25.554 -6.122 1.00 28.90 93 ARG A O 1
ATOM 564 N N . GLY A 1 94 ? 27.129 -25.011 -4.039 1.00 16.11 94 GLY A N 1
ATOM 565 C CA . GLY A 1 94 ? 28.410 -24.420 -3.655 1.00 13.03 94 GLY A CA 1
ATOM 566 C C . GLY A 1 94 ? 28.592 -22.959 -4.036 1.00 12.71 94 GLY A C 1
ATOM 567 O O . GLY A 1 94 ? 29.680 -22.406 -3.873 1.00 14.64 94 GLY A O 1
ATOM 568 N N . LEU A 1 95 ? 27.527 -22.330 -4.530 1.00 13.47 95 LEU A N 1
ATOM 569 C CA . LEU A 1 95 ? 27.589 -20.943 -5.006 1.00 14.51 95 LEU A CA 1
ATOM 570 C C . LEU A 1 95 ? 27.618 -19.903 -3.888 1.00 25.68 95 LEU A C 1
ATOM 571 O O . LEU A 1 95 ? 28.295 -18.878 -4.005 1.00 25.52 95 LEU A O 1
ATOM 576 N N . GLY A 1 96 ? 26.879 -20.168 -2.814 1.00 15.38 96 GLY A N 1
ATOM 577 C CA . GLY A 1 96 ? 26.712 -19.209 -1.723 1.00 14.83 96 GLY A CA 1
ATOM 578 C C . GLY A 1 96 ? 25.244 -18.972 -1.417 1.00 14.02 96 GLY A C 1
ATOM 579 O O . GLY A 1 96 ? 24.387 -19.763 -1.815 1.00 20.24 96 GLY A O 1
ATOM 580 N N . ALA A 1 97 ? 24.949 -17.881 -0.714 1.00 13.04 97 ALA A N 1
ATOM 581 C CA . ALA A 1 97 ? 23.573 -17.563 -0.323 1.00 14.59 97 ALA A CA 1
ATOM 582 C C . ALA A 1 97 ? 23.146 -16.148 -0.724 1.00 15.37 97 ALA A C 1
ATOM 583 O O . ALA A 1 97 ? 21.972 -15.789 -0.596 1.00 18.29 97 ALA A O 1
ATOM 585 N N . GLY A 1 98 ? 24.105 -15.354 -1.198 1.00 18.17 98 GLY A N 1
ATOM 586 C CA . GLY A 1 98 ? 23.849 -13.996 -1.686 1.00 22.21 98 GLY A CA 1
ATOM 587 C C . GLY A 1 98 ? 23.210 -13.041 -0.692 1.00 24.61 98 GLY A C 1
ATOM 588 O O . GLY A 1 98 ? 22.458 -12.145 -1.083 1.00 21.31 98 GLY A O 1
ATOM 589 N N . GLY A 1 99 ? 23.505 -13.237 0.591 1.00 16.68 99 GLY A N 1
ATOM 590 C CA . GLY A 1 99 ? 22.992 -12.367 1.647 1.00 16.59 99 GLY A CA 1
ATOM 591 C C . GLY A 1 99 ? 21.569 -12.654 2.098 1.00 17.68 99 GLY A C 1
ATOM 592 O O . GLY A 1 99 ? 21.010 -11.901 2.896 1.00 20.34 99 GLY A O 1
ATOM 593 N N . ASN A 1 100 ? 20.984 -13.741 1.596 1.00 17.04 100 ASN A N 1
ATOM 594 C CA . ASN A 1 100 ? 19.621 -14.131 1.957 1.00 15.03 100 ASN A CA 1
ATOM 595 C C . ASN A 1 100 ? 19.615 -15.179 3.074 1.00 12.65 100 ASN A C 1
ATOM 596 O O . ASN A 1 100 ? 20.008 -16.327 2.848 1.00 14.16 100 ASN A O 1
ATOM 601 N N . PRO A 1 101 ? 19.171 -14.786 4.287 1.00 14.50 101 PRO A N 1
ATOM 602 C CA . PRO A 1 101 ? 19.149 -15.697 5.438 1.00 11.82 101 PRO A CA 1
ATOM 603 C C . PRO A 1 101 ? 18.290 -16.942 5.218 1.00 14.88 101 PRO A C 1
ATOM 604 O O . PRO A 1 101 ? 18.615 -18.010 5.741 1.00 16.03 101 PRO A O 1
ATOM 608 N N . LYS A 1 102 ? 17.211 -16.807 4.447 1.00 15.22 102 LYS A N 1
ATOM 609 C CA . LYS A 1 102 ? 16.330 -17.938 4.140 1.00 14.77 102 LYS A CA 1
ATOM 610 C C . LYS A 1 102 ? 17.058 -19.050 3.382 1.00 19.96 102 LYS A C 1
ATOM 611 O O . LYS A 1 102 ? 16.795 -20.234 3.604 1.00 14.53 102 LYS A O 1
ATOM 617 N N . ILE A 1 103 ? 17.977 -18.661 2.498 1.00 15.33 103 ILE A N 1
ATOM 618 C CA . ILE A 1 103 ? 18.791 -19.620 1.749 1.00 14.29 103 ILE A CA 1
ATOM 619 C C . ILE A 1 103 ? 19.780 -20.333 2.680 1.00 15.47 103 ILE A C 1
ATOM 620 O O . ILE A 1 103 ? 19.944 -21.553 2.602 1.00 19.96 103 ILE A O 1
ATOM 625 N N . GLY A 1 104 ? 20.419 -19.568 3.564 1.00 17.23 104 GLY A N 1
ATOM 626 C CA . GLY A 1 104 ? 21.331 -20.124 4.565 1.00 12.37 104 GLY A CA 1
ATOM 627 C C . GLY A 1 104 ? 20.649 -21.094 5.515 1.00 13.09 104 GLY A C 1
ATOM 628 O O . GLY A 1 104 ? 21.216 -22.133 5.863 1.00 14.97 104 GLY A O 1
ATOM 629 N N . GLU A 1 105 ? 19.428 -20.750 5.925 1.00 10.90 105 GLU A N 1
ATOM 630 C CA . GLU A 1 105 ? 18.620 -21.590 6.811 1.00 11.74 105 GLU A CA 1
ATOM 631 C C . GLU A 1 105 ? 18.247 -22.914 6.147 1.00 13.98 105 GLU A C 1
ATOM 632 O O . GLU A 1 105 ? 18.427 -23.983 6.737 1.00 13.58 105 GLU A O 1
ATOM 638 N N . GLU A 1 106 ? 17.733 -22.832 4.921 1.00 15.89 106 GLU A N 1
ATOM 639 C CA . GLU A 1 106 ? 17.312 -24.009 4.161 1.00 15.28 106 GLU A CA 1
ATOM 640 C C . GLU A 1 106 ? 18.490 -24.935 3.853 1.00 15.93 106 GLU A C 1
ATOM 641 O O . GLU A 1 106 ? 18.349 -26.160 3.885 1.00 17.33 106 GLU A O 1
ATOM 647 N N . ALA A 1 107 ? 19.647 -24.341 3.564 1.00 12.75 107 ALA A N 1
ATOM 648 C CA . ALA A 1 107 ? 20.871 -25.091 3.293 1.00 12.55 107 ALA A CA 1
ATOM 649 C C . ALA A 1 107 ? 21.330 -25.888 4.514 1.00 15.36 107 ALA A C 1
ATOM 650 O O . ALA A 1 107 ? 21.729 -27.048 4.391 1.00 14.31 107 ALA A O 1
ATOM 652 N N . ALA A 1 108 ? 21.266 -25.257 5.685 1.00 12.96 108 ALA A N 1
ATOM 653 C CA . ALA A 1 108 ? 21.644 -25.900 6.942 1.00 11.28 108 ALA A CA 1
ATOM 654 C C . ALA A 1 108 ? 20.691 -27.039 7.301 1.00 13.09 108 ALA A C 1
ATOM 655 O O . ALA A 1 108 ? 21.128 -28.093 7.768 1.00 15.94 108 ALA A O 1
ATOM 657 N N . LYS A 1 109 ? 19.396 -26.821 7.072 1.00 15.42 109 LYS A N 1
ATOM 658 C CA . LYS A 1 109 ? 18.372 -27.840 7.321 1.00 15.08 109 LYS A CA 1
ATOM 659 C C . LYS A 1 109 ? 18.557 -29.065 6.425 1.00 16.25 109 LYS A C 1
ATOM 660 O O . LYS A 1 109 ? 18.347 -30.196 6.866 1.00 20.66 109 LYS A O 1
ATOM 666 N N . GLU A 1 110 ? 18.955 -28.826 5.175 1.00 16.32 110 GLU A N 1
ATOM 667 C CA . GLU A 1 110 ? 19.269 -29.895 4.224 1.00 15.91 110 GLU A CA 1
ATOM 668 C C . GLU A 1 110 ? 20.441 -30.748 4.717 1.00 17.28 110 GLU A C 1
ATOM 669 O O . GLU A 1 110 ? 20.440 -31.971 4.559 1.00 18.75 110 GLU A O 1
ATOM 675 N N . SER A 1 111 ? 21.430 -30.092 5.322 1.00 15.19 111 SER A N 1
ATOM 676 C CA . SER A 1 111 ? 22.647 -30.760 5.777 1.00 15.62 111 SER A CA 1
ATOM 677 C C . SER A 1 111 ? 22.658 -31.007 7.289 1.00 11.53 111 SER A C 1
ATOM 678 O O . SER A 1 111 ? 23.724 -31.177 7.886 1.00 15.82 111 SER A O 1
ATOM 681 N N . ALA A 1 112 ? 21.470 -31.044 7.893 1.00 15.49 112 ALA A N 1
ATOM 682 C CA . ALA A 1 112 ? 21.325 -31.192 9.347 1.00 15.89 112 ALA A CA 1
ATOM 683 C C . ALA A 1 112 ? 22.020 -32.431 9.913 1.00 15.02 112 ALA A C 1
ATOM 684 O O . ALA A 1 112 ? 22.637 -32.365 10.978 1.00 15.61 112 ALA A O 1
ATOM 686 N N . GLU A 1 113 ? 21.920 -33.551 9.198 1.00 16.74 113 GLU A N 1
ATOM 687 C CA . GLU A 1 113 ? 22.534 -34.808 9.632 1.00 16.79 113 GLU A CA 1
ATOM 688 C C . GLU A 1 113 ? 24.063 -34.758 9.621 1.00 17.83 113 GLU A C 1
ATOM 689 O O . GLU A 1 113 ? 24.710 -35.341 10.494 1.00 18.45 113 GLU A O 1
ATOM 695 N N . GLU A 1 114 ? 24.632 -34.062 8.637 1.00 14.03 114 GLU A N 1
ATOM 696 C CA . GLU A 1 114 ? 26.083 -33.880 8.554 1.00 12.95 114 GLU A CA 1
ATOM 697 C C . GLU A 1 114 ? 26.596 -32.944 9.649 1.00 13.17 114 GLU A C 1
ATOM 698 O O . GLU A 1 114 ? 27.669 -33.174 10.214 1.00 16.96 114 GLU A O 1
ATOM 704 N N . ILE A 1 115 ? 25.827 -31.896 9.939 1.00 13.73 115 ILE A N 1
ATOM 705 C CA . ILE A 1 115 ? 26.141 -30.977 11.036 1.00 10.59 115 ILE A CA 1
ATOM 706 C C . ILE A 1 115 ? 26.092 -31.721 12.376 1.00 13.24 115 ILE A C 1
ATOM 707 O O . ILE A 1 115 ? 27.013 -31.604 13.187 1.00 13.44 115 ILE A O 1
ATOM 712 N N . LYS A 1 116 ? 25.029 -32.498 12.582 1.00 14.16 116 LYS A N 1
ATOM 713 C CA . LYS A 1 116 ? 24.855 -33.296 13.799 1.00 12.71 116 LYS A CA 1
ATOM 714 C C . LYS A 1 116 ? 26.018 -34.264 14.022 1.00 13.19 116 LYS A C 1
ATOM 715 O O . LYS A 1 116 ? 26.527 -34.380 15.139 1.00 15.18 116 LYS A O 1
ATOM 721 N N . ALA A 1 117 ? 26.435 -34.942 12.954 1.00 13.26 117 ALA A N 1
ATOM 722 C CA . ALA A 1 117 ? 27.529 -35.913 13.015 1.00 17.57 117 ALA A CA 1
ATOM 723 C C . ALA A 1 117 ? 28.862 -35.279 13.414 1.00 15.99 117 ALA A C 1
ATOM 724 O O . ALA A 1 117 ? 29.671 -35.906 14.100 1.00 20.84 117 ALA A O 1
ATOM 726 N N . ALA A 1 118 ? 29.076 -34.035 12.990 1.00 14.79 118 ALA A N 1
ATOM 727 C CA . ALA A 1 118 ? 30.322 -33.316 13.259 1.00 13.52 118 ALA A CA 1
ATOM 728 C C . ALA A 1 118 ? 30.424 -32.809 14.698 1.00 14.92 118 ALA A C 1
ATOM 729 O O . ALA A 1 118 ? 31.528 -32.605 15.211 1.00 17.84 118 ALA A O 1
ATOM 731 N N . ILE A 1 119 ? 29.276 -32.604 15.340 1.00 12.52 119 ILE A N 1
ATOM 732 C CA . ILE A 1 119 ? 29.244 -32.066 16.705 1.00 14.69 119 ILE A CA 1
ATOM 733 C C . ILE A 1 119 ? 28.764 -33.082 17.742 1.00 19.57 119 ILE A C 1
ATOM 734 O O . ILE A 1 119 ? 28.722 -32.786 18.938 1.00 14.94 119 ILE A O 1
ATOM 739 N N . GLN A 1 120 ? 28.420 -34.280 17.271 1.00 18.34 120 GLN A N 1
ATOM 740 C CA . GLN A 1 120 ? 27.982 -35.380 18.129 1.00 31.79 120 GLN A CA 1
ATOM 741 C C . GLN A 1 120 ? 28.967 -35.625 19.273 1.00 16.91 120 GLN A C 1
ATOM 742 O O . GLN A 1 120 ? 30.184 -35.574 19.078 1.00 28.99 120 GLN A O 1
ATOM 748 N N . ASP A 1 121 ? 28.420 -35.875 20.462 1.00 35.08 121 ASP A N 1
ATOM 749 C CA . ASP A 1 121 ? 29.197 -36.190 21.671 1.00 29.27 121 ASP A CA 1
ATOM 750 C C . ASP A 1 121 ? 29.941 -35.000 22.286 1.00 25.21 121 ASP A C 1
ATOM 751 O O . ASP A 1 121 ? 30.702 -35.168 23.242 1.00 22.89 121 ASP A O 1
ATOM 756 N N . SER A 1 122 ? 29.717 -33.801 21.746 1.00 15.30 122 SER A N 1
ATOM 757 C CA . SER A 1 122 ? 30.239 -32.579 22.358 1.00 13.83 122 SER A CA 1
ATOM 758 C C . SER A 1 122 ? 29.463 -32.264 23.633 1.00 15.27 122 SER A C 1
ATOM 759 O O . SER A 1 122 ? 28.234 -32.374 23.664 1.00 15.33 122 SER A O 1
ATOM 762 N N . ASP A 1 123 ? 30.189 -31.888 24.684 1.00 12.13 123 ASP A N 1
ATOM 763 C CA . ASP A 1 123 ? 29.579 -31.414 25.924 1.00 12.19 123 ASP A CA 1
ATOM 764 C C . ASP A 1 123 ? 29.200 -29.942 25.791 1.00 12.73 123 ASP A C 1
ATOM 765 O O . ASP A 1 123 ? 28.258 -29.469 26.431 1.00 11.85 123 ASP A O 1
ATOM 770 N N . MET A 1 124 ? 29.950 -29.228 24.953 1.00 10.05 124 MET A N 1
ATOM 771 C CA . MET A 1 124 ? 29.747 -27.802 24.736 1.00 8.66 124 MET A CA 1
ATOM 772 C C . MET A 1 124 ? 29.990 -27.468 23.269 1.00 11.40 124 MET A C 1
ATOM 773 O O . MET A 1 124 ? 30.957 -27.943 22.670 1.00 11.73 124 MET A O 1
ATOM 778 N N . VAL A 1 125 ? 29.101 -26.665 22.691 1.00 7.85 125 VAL A N 1
ATOM 779 C CA . VAL A 1 125 ? 29.252 -26.224 21.304 1.00 10.01 125 VAL A CA 1
ATOM 780 C C . VAL A 1 125 ? 29.212 -24.700 21.218 1.00 11.09 125 VAL A C 1
ATOM 781 O O . VAL A 1 125 ? 28.269 -24.065 21.698 1.00 10.48 125 VAL A O 1
ATOM 785 N N . PHE A 1 126 ? 30.253 -24.127 20.619 1.00 10.17 126 PHE A N 1
ATOM 786 C CA . PHE A 1 126 ? 30.284 -22.705 20.299 1.00 8.48 126 PHE A CA 1
ATOM 787 C C . PHE A 1 126 ? 29.845 -22.507 18.853 1.00 8.79 126 PHE A C 1
ATOM 788 O O . PHE A 1 126 ? 30.357 -23.168 17.948 1.00 13.32 126 PHE A O 1
ATOM 796 N N . ILE A 1 127 ? 28.885 -21.611 18.645 1.00 8.71 127 ILE A N 1
ATOM 797 C CA . ILE A 1 127 ? 28.455 -21.239 17.298 1.00 10.90 127 ILE A CA 1
ATOM 798 C C . ILE A 1 127 ? 28.849 -19.786 17.055 1.00 12.17 127 ILE A C 1
ATOM 799 O O . ILE A 1 127 ? 28.417 -18.888 17.781 1.00 11.46 127 ILE A O 1
ATOM 804 N N . THR A 1 128 ? 29.674 -19.563 16.037 1.00 9.03 128 THR A N 1
ATOM 805 C CA . THR A 1 128 ? 30.174 -18.219 15.751 1.00 9.88 128 THR A CA 1
ATOM 806 C C . THR A 1 128 ? 29.976 -17.802 14.294 1.00 12.30 128 THR A C 1
ATOM 807 O O . THR A 1 128 ? 30.134 -18.607 13.373 1.00 12.49 128 THR A O 1
ATOM 811 N N . CYS A 1 129 ? 29.609 -16.537 14.107 1.00 10.39 129 CYS A N 1
ATOM 812 C CA . CYS A 1 129 ? 29.417 -15.956 12.784 1.00 11.20 129 CYS A CA 1
ATOM 813 C C . CYS A 1 129 ? 29.257 -14.446 12.887 1.00 12.46 129 CYS A C 1
ATOM 814 O O . CYS A 1 129 ? 29.070 -13.902 13.978 1.00 11.71 129 CYS A O 1
ATOM 817 N N . GLY A 1 130 ? 29.345 -13.775 11.744 1.00 9.62 130 GLY A N 1
ATOM 818 C CA . GLY A 1 130 ? 28.920 -12.390 11.639 1.00 11.45 130 GLY A CA 1
ATOM 819 C C . GLY A 1 130 ? 27.479 -12.388 11.173 1.00 15.64 130 GLY A C 1
ATOM 820 O O . GLY A 1 130 ? 27.181 -12.860 10.075 1.00 14.75 130 GLY A O 1
ATOM 821 N N . LEU A 1 131 ? 26.578 -11.888 12.013 1.00 10.60 131 LEU A N 1
ATOM 822 C CA . LEU A 1 131 ? 25.170 -11.794 11.637 1.00 9.82 131 LEU A CA 1
ATOM 823 C C . LEU A 1 131 ? 24.966 -10.637 10.668 1.00 13.40 131 LEU A C 1
ATOM 824 O O . LEU A 1 131 ? 25.657 -9.620 10.750 1.00 14.19 131 LEU A O 1
ATOM 829 N N . GLY A 1 132 ? 24.025 -10.807 9.744 1.00 13.82 132 GLY A N 1
ATOM 830 C CA . GLY A 1 132 ? 23.737 -9.784 8.743 1.00 11.78 132 GLY A CA 1
ATOM 831 C C . GLY A 1 132 ? 23.761 -10.301 7.318 1.00 12.03 132 GLY A C 1
ATOM 832 O O . GLY A 1 132 ? 23.096 -9.746 6.443 1.00 16.52 132 GLY A O 1
ATOM 833 N N . GLY A 1 133 ? 24.536 -11.359 7.084 1.00 10.12 133 GLY A N 1
ATOM 834 C CA . GLY A 1 133 ? 24.630 -11.976 5.763 1.00 13.84 133 GLY A CA 1
ATOM 835 C C . GLY A 1 133 ? 23.558 -13.025 5.542 1.00 15.62 133 GLY A C 1
ATOM 836 O O . GLY A 1 133 ? 22.501 -12.986 6.172 1.00 18.05 133 GLY A O 1
ATOM 837 N N . GLY A 1 134 ? 23.834 -13.964 4.643 1.00 12.82 134 GLY A N 1
ATOM 838 C CA . GLY A 1 134 ? 22.880 -15.020 4.315 1.00 13.36 134 GLY A CA 1
ATOM 839 C C . GLY A 1 134 ? 23.171 -16.331 5.015 1.00 15.29 134 GLY A C 1
ATOM 840 O O . GLY A 1 134 ? 22.314 -16.872 5.718 1.00 15.28 134 GLY A O 1
ATOM 841 N N . THR A 1 135 ? 24.385 -16.838 4.822 1.00 9.19 135 THR A N 1
ATOM 842 C CA . THR A 1 135 ? 24.782 -18.139 5.359 1.00 10.11 135 THR A CA 1
ATOM 843 C C . THR A 1 135 ? 24.833 -18.139 6.888 1.00 13.33 135 THR A C 1
ATOM 844 O O . THR A 1 135 ? 24.193 -18.972 7.529 1.00 13.91 135 THR A O 1
ATOM 848 N N . GLY A 1 136 ? 25.582 -17.200 7.461 1.00 10.35 136 GLY A N 1
ATOM 849 C CA . GLY A 1 136 ? 25.718 -17.091 8.913 1.00 10.70 136 GLY A CA 1
ATOM 850 C C . GLY A 1 136 ? 24.388 -16.877 9.611 1.00 10.51 136 GLY A C 1
ATOM 851 O O . GLY A 1 136 ? 24.003 -17.662 10.478 1.00 11.92 136 GLY A O 1
ATOM 852 N N . THR A 1 137 ? 23.681 -15.823 9.211 1.00 10.49 137 THR A N 1
ATOM 853 C CA . THR A 1 137 ? 22.385 -15.469 9.793 1.00 11.58 137 THR A CA 1
ATOM 854 C C . THR A 1 137 ? 21.383 -16.622 9.712 1.00 12.81 137 THR A C 1
ATOM 855 O O . THR A 1 137 ? 20.627 -16.864 10.655 1.00 12.23 137 THR A O 1
ATOM 859 N N . GLY A 1 138 ? 21.388 -17.329 8.586 1.00 11.23 138 GLY A N 1
ATOM 860 C CA . GLY A 1 138 ? 20.459 -18.430 8.361 1.00 14.38 138 GLY A CA 1
ATOM 861 C C . GLY A 1 138 ? 20.829 -19.725 9.059 1.00 13.89 138 GLY A C 1
ATOM 862 O O . GLY A 1 138 ? 19.968 -20.382 9.649 1.00 14.11 138 GLY A O 1
ATOM 863 N N . SER A 1 139 ? 22.108 -20.090 8.998 1.00 11.26 139 SER A N 1
ATOM 864 C CA . SER A 1 139 ? 22.562 -21.398 9.480 1.00 12.68 139 SER A CA 1
ATOM 865 C C . SER A 1 139 ? 22.848 -21.457 10.982 1.00 11.08 139 SER A C 1
ATOM 866 O O . SER A 1 139 ? 22.664 -22.504 11.603 1.00 12.27 139 SER A O 1
ATOM 869 N N . ALA A 1 140 ? 23.297 -20.342 11.557 1.00 10.04 140 ALA A N 1
ATOM 870 C CA . ALA A 1 140 ? 23.658 -20.300 12.981 1.00 11.49 140 ALA A CA 1
ATOM 871 C C . ALA A 1 140 ? 22.559 -20.813 13.929 1.00 11.10 140 ALA A C 1
ATOM 872 O O . ALA A 1 140 ? 22.849 -21.648 14.789 1.00 12.54 140 ALA A O 1
ATOM 874 N N . PRO A 1 141 ? 21.302 -20.331 13.776 1.00 11.58 141 PRO A N 1
ATOM 875 C CA . PRO A 1 141 ? 20.214 -20.850 14.620 1.00 12.98 141 PRO A CA 1
ATOM 876 C C . PRO A 1 141 ? 19.919 -22.336 14.407 1.00 14.26 141 PRO A C 1
ATOM 877 O O . PRO A 1 141 ? 19.489 -23.012 15.343 1.00 12.44 141 PRO A O 1
ATOM 881 N N . VAL A 1 142 ? 20.148 -22.835 13.193 1.00 11.75 142 VAL A N 1
ATOM 882 C CA . VAL A 1 142 ? 19.964 -24.258 12.894 1.00 11.29 142 VAL A CA 1
ATOM 883 C C . VAL A 1 142 ? 21.019 -25.106 13.616 1.00 10.72 142 VAL A C 1
ATOM 884 O O . VAL A 1 142 ? 20.688 -26.121 14.233 1.00 12.22 142 VAL A O 1
ATOM 888 N N . VAL A 1 143 ? 22.280 -24.679 13.545 1.00 13.16 143 VAL A N 1
ATOM 889 C CA . VAL A 1 143 ? 23.366 -25.347 14.271 1.00 9.44 143 VAL A CA 1
ATOM 890 C C . VAL A 1 143 ? 23.078 -25.341 15.776 1.00 11.91 143 VAL A C 1
ATOM 891 O O . VAL A 1 143 ? 23.253 -26.359 16.452 1.00 11.73 143 VAL A O 1
ATOM 895 N N . ALA A 1 144 ? 22.618 -24.196 16.281 1.00 10.97 144 ALA A N 1
ATOM 896 C CA . ALA A 1 144 ? 22.251 -24.048 17.689 1.00 9.79 144 ALA A CA 1
ATOM 897 C C . ALA A 1 144 ? 21.143 -25.020 18.101 1.00 12.55 144 ALA A C 1
ATOM 898 O O . ALA A 1 144 ? 21.218 -25.631 19.167 1.00 12.18 144 ALA A O 1
ATOM 900 N N . GLU A 1 145 ? 20.127 -25.164 17.249 1.00 13.12 145 GLU A N 1
ATOM 901 C CA . GLU A 1 145 ? 19.027 -26.098 17.505 1.00 13.54 145 GLU A CA 1
ATOM 902 C C . GLU A 1 145 ? 19.521 -27.547 17.540 1.00 11.31 145 GLU A C 1
ATOM 903 O O . GLU A 1 145 ? 19.130 -28.320 18.417 1.00 12.39 145 GLU A O 1
ATOM 909 N N . ILE A 1 146 ? 20.385 -27.897 16.588 1.00 12.68 146 ILE A N 1
ATOM 910 C CA . ILE A 1 146 ? 20.988 -29.231 16.523 1.00 12.30 146 ILE A CA 1
ATOM 911 C C . ILE A 1 146 ? 21.835 -29.506 17.771 1.00 15.54 146 ILE A C 1
ATOM 912 O O . ILE A 1 146 ? 21.787 -30.604 18.337 1.00 13.59 146 ILE A O 1
ATOM 917 N N . SER A 1 147 ? 22.592 -28.495 18.199 1.00 12.98 147 SER A N 1
ATOM 918 C CA . SER A 1 147 ? 23.417 -28.583 19.404 1.00 12.44 147 SER A CA 1
ATOM 919 C C . SER A 1 147 ? 22.578 -28.830 20.657 1.00 10.37 147 SER A C 1
ATOM 920 O O . SER A 1 147 ? 22.928 -29.671 21.486 1.00 14.09 147 SER A O 1
ATOM 923 N N . LYS A 1 148 ? 21.474 -28.097 20.789 1.00 10.68 148 LYS A N 1
ATOM 924 C CA . LYS A 1 148 ? 20.569 -28.266 21.926 1.00 9.64 148 LYS A CA 1
ATOM 925 C C . LYS A 1 148 ? 20.001 -29.682 21.992 1.00 12.18 148 LYS A C 1
ATOM 926 O O . LYS A 1 148 ? 19.892 -30.262 23.076 1.00 13.50 148 LYS A O 1
ATOM 932 N N . LYS A 1 149 ? 19.666 -30.234 20.826 1.00 12.82 149 LYS A N 1
ATOM 933 C CA . LYS A 1 149 ? 19.049 -31.559 20.720 1.00 12.78 149 LYS A CA 1
ATOM 934 C C . LYS A 1 149 ? 20.003 -32.723 21.010 1.00 15.74 149 LYS A C 1
ATOM 935 O O . LYS A 1 149 ? 19.557 -33.850 21.230 1.00 20.04 149 LYS A O 1
ATOM 941 N N . ILE A 1 150 ? 21.309 -32.457 21.002 1.00 15.67 150 ILE A N 1
ATOM 942 C CA . ILE A 1 150 ? 22.291 -33.472 21.399 1.00 12.23 150 ILE A CA 1
ATOM 943 C C . ILE A 1 150 ? 22.735 -33.304 22.861 1.00 13.63 150 ILE A C 1
ATOM 944 O O . ILE A 1 150 ? 23.636 -34.004 23.332 1.00 20.15 150 ILE A O 1
ATOM 949 N N . GLY A 1 151 ? 22.092 -32.373 23.565 1.00 11.42 151 GLY A N 1
ATOM 950 C CA . GLY A 1 151 ? 22.304 -32.182 25.001 1.00 11.31 151 GLY A CA 1
ATOM 951 C C . GLY A 1 151 ? 23.512 -31.344 25.378 1.00 15.55 151 GLY A C 1
ATOM 952 O O . GLY A 1 151 ? 23.897 -31.296 26.547 1.00 14.58 151 GLY A O 1
ATOM 953 N N . ALA A 1 152 ? 24.103 -30.676 24.391 1.00 13.57 152 ALA A N 1
ATOM 954 C CA . ALA A 1 152 ? 25.296 -29.863 24.618 1.00 12.03 152 ALA A CA 1
ATOM 955 C C . ALA A 1 152 ? 24.955 -28.493 25.198 1.00 11.79 152 ALA A C 1
ATOM 956 O O . ALA A 1 152 ? 23.887 -27.938 24.921 1.00 12.03 152 ALA A O 1
ATOM 958 N N . LEU A 1 153 ? 25.865 -27.962 26.014 1.00 9.37 153 LEU A N 1
ATOM 959 C CA . LEU A 1 153 ? 25.801 -26.566 26.432 1.00 10.00 153 LEU A CA 1
ATOM 960 C C . LEU A 1 153 ? 26.039 -25.716 25.189 1.00 10.02 153 LEU A C 1
ATOM 961 O O . LEU A 1 153 ? 27.111 -25.774 24.584 1.00 12.32 153 LEU A O 1
ATOM 966 N N . THR A 1 154 ? 25.023 -24.947 24.809 1.00 9.84 154 THR A N 1
ATOM 967 C CA . THR A 1 154 ? 25.001 -24.269 23.515 1.00 8.66 154 THR A CA 1
ATOM 968 C C . THR A 1 154 ? 25.236 -22.768 23.663 1.00 8.97 154 THR A C 1
ATOM 969 O O . THR A 1 154 ? 24.392 -22.041 24.194 1.00 12.31 154 THR A O 1
ATOM 973 N N . VAL A 1 155 ? 26.394 -22.315 23.187 1.00 9.76 155 VAL A N 1
ATOM 974 C CA . VAL A 1 155 ? 26.799 -20.915 23.324 1.00 7.93 155 VAL A CA 1
ATOM 975 C C . VAL A 1 155 ? 27.071 -20.298 21.955 1.00 9.29 155 VAL A C 1
ATOM 976 O O . VAL A 1 155 ? 27.855 -20.832 21.172 1.00 11.98 155 VAL A O 1
ATOM 980 N N . ALA A 1 156 ? 26.413 -19.179 21.672 1.00 7.09 156 ALA A N 1
ATOM 981 C CA . ALA A 1 156 ? 26.680 -18.433 20.449 1.00 10.27 156 ALA A CA 1
ATOM 982 C C . ALA A 1 156 ? 27.546 -17.219 20.753 1.00 10.68 156 ALA A C 1
ATOM 983 O O . ALA A 1 156 ? 27.339 -16.536 21.756 1.00 12.74 156 ALA A O 1
ATOM 985 N N . VAL A 1 157 ? 28.533 -16.978 19.895 1.00 8.87 157 VAL A N 1
ATOM 986 C CA . VAL A 1 157 ? 29.353 -15.771 19.965 1.00 8.14 157 VAL A CA 1
ATOM 987 C C . VAL A 1 157 ? 29.282 -15.121 18.591 1.00 9.91 157 VAL A C 1
ATOM 988 O O . VAL A 1 157 ? 29.916 -15.582 17.639 1.00 10.35 157 VAL A O 1
ATOM 992 N N . VAL A 1 158 ? 28.483 -14.064 18.493 1.00 8.83 158 VAL A N 1
ATOM 993 C CA . VAL A 1 158 ? 28.146 -13.469 17.201 1.00 8.33 158 VAL A CA 1
ATOM 994 C C . VAL A 1 158 ? 28.319 -11.955 17.198 1.00 11.63 158 VAL A C 1
ATOM 995 O O . VAL A 1 158 ? 28.239 -11.309 18.246 1.00 12.96 158 VAL A O 1
ATOM 999 N N . THR A 1 159 ? 28.555 -11.398 16.013 1.00 11.09 159 THR A N 1
ATOM 1000 C CA . THR A 1 159 ? 28.623 -9.950 15.849 1.00 11.26 159 THR A CA 1
ATOM 1001 C C . THR A 1 159 ? 27.380 -9.402 15.161 1.00 12.39 159 THR A C 1
ATOM 1002 O O . THR A 1 159 ? 26.739 -10.095 14.367 1.00 11.71 159 THR A O 1
ATOM 1006 N N . LEU A 1 160 ? 27.045 -8.158 15.486 1.00 10.88 160 LEU A N 1
ATOM 1007 C CA . LEU A 1 160 ? 26.063 -7.394 14.729 1.00 9.79 160 LEU A CA 1
ATOM 1008 C C . LEU A 1 160 ? 26.826 -6.443 13.807 1.00 13.46 160 LEU A C 1
ATOM 1009 O O . LEU A 1 160 ? 27.900 -5.968 14.175 1.00 13.35 160 LEU A O 1
ATOM 1014 N N . PRO A 1 161 ? 26.282 -6.169 12.606 1.00 12.92 161 PRO A N 1
ATOM 1015 C CA . PRO A 1 161 ? 27.005 -5.385 11.599 1.00 14.58 161 PRO A CA 1
ATOM 1016 C C . PRO A 1 161 ? 27.230 -3.919 11.981 1.00 11.66 161 PRO A C 1
ATOM 1017 O O . PRO A 1 161 ? 26.557 -3.396 12.873 1.00 12.83 161 PRO A O 1
ATOM 1021 N N . PHE A 1 162 ? 28.184 -3.279 11.305 1.00 10.61 162 PHE A N 1
ATOM 1022 C CA . PHE A 1 162 ? 28.396 -1.838 11.416 1.00 11.00 162 PHE A CA 1
ATOM 1023 C C . PHE A 1 162 ? 27.201 -1.106 10.815 1.00 12.79 162 PHE A C 1
ATOM 1024 O O . PHE A 1 162 ? 26.563 -1.612 9.889 1.00 15.20 162 PHE A O 1
ATOM 1032 N N . VAL A 1 163 ? 26.909 0.088 11.329 1.00 13.25 163 VAL A N 1
ATOM 1033 C CA . VAL A 1 163 ? 25.798 0.897 10.817 1.00 12.21 163 VAL A CA 1
ATOM 1034 C C . VAL A 1 163 ? 25.958 1.211 9.322 1.00 12.61 163 VAL A C 1
ATOM 1035 O O . VAL A 1 163 ? 24.975 1.208 8.577 1.00 16.18 163 VAL A O 1
ATOM 1039 N N . MET A 1 164 ? 27.195 1.449 8.886 1.00 15.44 164 MET A N 1
ATOM 1040 C CA . MET A 1 164 ? 27.461 1.804 7.487 1.00 16.71 164 MET A CA 1
ATOM 1041 C C . MET A 1 164 ? 27.180 0.666 6.495 1.00 18.73 164 MET A C 1
ATOM 1042 O O . MET A 1 164 ? 27.183 0.880 5.280 1.00 21.62 164 MET A O 1
ATOM 1047 N N . GLU A 1 165 ? 26.931 -0.534 7.019 1.00 16.49 165 GLU A N 1
ATOM 1048 C CA . GLU A 1 165 ? 26.564 -1.683 6.187 1.00 13.41 165 GLU A CA 1
ATOM 1049 C C . GLU A 1 165 ? 25.116 -1.605 5.699 1.00 17.00 165 GLU A C 1
ATOM 1050 O O . GLU A 1 165 ? 24.741 -2.292 4.747 1.00 18.66 165 GLU A O 1
ATOM 1056 N N . GLY A 1 166 ? 24.307 -0.777 6.358 1.00 16.79 166 GLY A N 1
ATOM 1057 C CA . GLY A 1 166 ? 22.940 -0.517 5.912 1.00 17.81 166 GLY A CA 1
ATOM 1058 C C . GLY A 1 166 ? 21.847 -1.118 6.775 1.00 21.00 166 GLY A C 1
ATOM 1059 O O . GLY A 1 166 ? 22.110 -1.954 7.646 1.00 17.69 166 GLY A O 1
ATOM 1060 N N . LYS A 1 167 ? 20.614 -0.689 6.513 1.00 17.56 167 LYS A N 1
ATOM 1061 C CA . LYS A 1 167 ? 19.446 -1.088 7.299 1.00 16.34 167 LYS A CA 1
ATOM 1062 C C . LYS A 1 167 ? 19.038 -2.545 7.083 1.00 18.93 167 LYS A C 1
ATOM 1063 O O . LYS A 1 167 ? 18.604 -3.212 8.023 1.00 18.18 167 LYS A O 1
ATOM 1069 N N . VAL A 1 168 ? 19.172 -3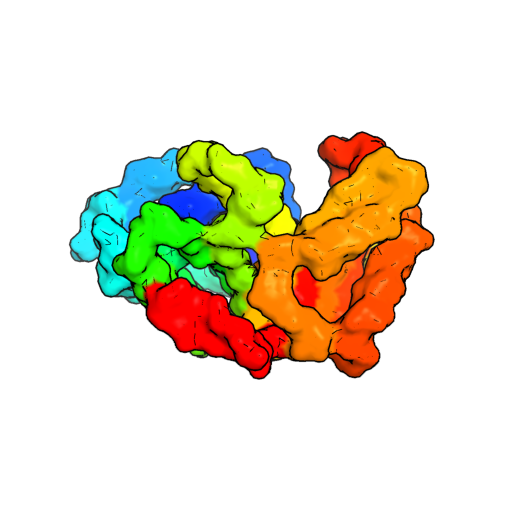.026 5.846 1.00 19.45 168 VAL A N 1
ATOM 1070 C CA . VAL A 1 168 ? 18.813 -4.405 5.495 1.00 15.88 168 VAL A CA 1
ATOM 1071 C C . VAL A 1 168 ? 19.687 -5.411 6.251 1.00 18.18 168 VAL A C 1
ATOM 1072 O O . VAL A 1 168 ? 19.175 -6.381 6.820 1.00 17.15 168 VAL A O 1
ATOM 1076 N N . ARG A 1 169 ? 20.996 -5.160 6.264 1.00 15.65 169 ARG A N 1
ATOM 1077 C CA . ARG A 1 169 ? 21.956 -6.005 6.980 1.00 13.56 169 ARG A CA 1
ATOM 1078 C C . ARG A 1 169 ? 21.632 -6.102 8.471 1.00 13.91 169 ARG A C 1
ATOM 1079 O O . ARG A 1 169 ? 21.649 -7.194 9.040 1.00 14.61 169 ARG A O 1
ATOM 1087 N N . MET A 1 170 ? 21.326 -4.963 9.091 1.00 15.81 170 MET A N 1
ATOM 1088 C CA . MET A 1 170 ? 20.996 -4.928 10.518 1.00 14.19 170 MET A CA 1
ATOM 1089 C C . MET A 1 170 ? 19.665 -5.621 10.819 1.00 13.61 170 MET A C 1
ATOM 1090 O O . MET A 1 170 ? 19.566 -6.372 11.792 1.00 13.05 170 MET A O 1
ATOM 1095 N N . LYS A 1 171 ? 18.656 -5.373 9.983 1.00 15.76 171 LYS A N 1
ATOM 1096 C CA . LYS A 1 171 ? 17.347 -6.015 10.130 1.00 13.26 171 LYS A CA 1
ATOM 1097 C C . LYS A 1 171 ? 17.471 -7.536 10.048 1.00 17.26 171 LYS A C 1
ATOM 1098 O O . LYS A 1 171 ? 16.932 -8.253 10.893 1.00 16.53 171 LYS A O 1
ATOM 1104 N N . ASN A 1 172 ? 18.190 -8.016 9.034 1.00 15.58 172 ASN A N 1
ATOM 1105 C CA . ASN A 1 172 ? 18.468 -9.445 8.885 1.00 12.76 172 ASN A CA 1
ATOM 1106 C C . ASN A 1 172 ? 19.214 -10.015 10.092 1.00 14.59 172 ASN A C 1
ATOM 1107 O O . ASN A 1 172 ? 18.860 -11.081 10.598 1.00 12.37 172 ASN A O 1
ATOM 1112 N N . ALA A 1 173 ? 20.230 -9.288 10.555 1.00 12.74 173 ALA A N 1
ATOM 1113 C CA . ALA A 1 173 ? 21.020 -9.689 11.722 1.00 12.42 173 ALA A CA 1
ATOM 1114 C C . ALA A 1 173 ? 20.170 -9.835 12.982 1.00 11.89 173 ALA A C 1
ATOM 1115 O O . ALA A 1 173 ? 20.326 -10.798 13.735 1.00 14.04 173 ALA A O 1
ATOM 1117 N N . MET A 1 174 ? 19.273 -8.875 13.199 1.00 13.50 174 MET A N 1
ATOM 1118 C CA . MET A 1 174 ? 18.430 -8.853 14.393 1.00 17.06 174 MET A CA 1
ATOM 1119 C C . MET A 1 174 ? 17.352 -9.932 14.371 1.00 17.88 174 MET A C 1
ATOM 1120 O O . MET A 1 174 ? 16.972 -10.454 15.421 1.00 16.92 174 MET A O 1
ATOM 1125 N N . GLU A 1 175 ? 16.869 -10.267 13.175 1.00 15.56 175 GLU A N 1
ATOM 1126 C CA . GLU A 1 175 ? 15.946 -11.389 13.005 1.00 14.57 175 GLU A CA 1
ATOM 1127 C C . GLU A 1 175 ? 16.651 -12.711 13.299 1.00 16.22 175 GLU A C 1
ATOM 1128 O O . GLU A 1 175 ? 16.070 -13.608 13.914 1.00 20.01 175 GLU A O 1
ATOM 1134 N N . GLY A 1 176 ? 17.908 -12.814 12.868 1.00 14.74 176 GLY A N 1
ATOM 1135 C CA . GLY A 1 176 ? 18.748 -13.975 13.162 1.00 11.96 176 GLY A CA 1
ATOM 1136 C C . GLY A 1 176 ? 19.085 -14.097 14.637 1.00 14.45 176 GLY A C 1
ATOM 1137 O O . GLY A 1 176 ? 19.170 -15.205 15.171 1.00 15.98 176 GLY A O 1
ATOM 1138 N N . LEU A 1 177 ? 19.277 -12.954 15.293 1.00 13.82 177 LEU A N 1
ATOM 1139 C CA . LEU A 1 177 ? 19.557 -12.911 16.727 1.00 10.78 177 LEU A CA 1
ATOM 1140 C C . LEU A 1 177 ? 18.358 -13.411 17.536 1.00 13.96 177 LEU A C 1
ATOM 1141 O O . LEU A 1 177 ? 18.527 -14.089 18.553 1.00 19.41 177 LEU A O 1
ATOM 1146 N N . GLU A 1 178 ? 17.155 -13.077 17.069 1.00 15.75 178 GLU A N 1
ATOM 1147 C CA . GLU A 1 178 ? 15.912 -13.540 17.686 1.00 16.27 178 GLU A CA 1
ATOM 1148 C C . GLU A 1 178 ? 15.758 -15.059 17.560 1.00 19.17 178 GLU A C 1
ATOM 1149 O O . GLU A 1 178 ? 15.321 -15.723 18.503 1.00 23.24 178 GLU A O 1
ATOM 1155 N N . ARG A 1 179 ? 16.124 -15.598 16.397 1.00 15.93 179 ARG A N 1
ATOM 1156 C CA . ARG A 1 179 ? 16.072 -17.043 16.158 1.00 13.43 179 ARG A CA 1
ATOM 1157 C C . ARG A 1 179 ? 17.116 -17.800 16.982 1.00 18.99 179 ARG A C 1
ATOM 1158 O O . ARG A 1 179 ? 16.843 -18.897 17.475 1.00 19.14 179 ARG A O 1
ATOM 1166 N N . LEU A 1 180 ? 18.303 -17.209 17.124 1.00 19.75 180 LEU A N 1
ATOM 1167 C CA . LEU A 1 180 ? 19.371 -17.781 17.951 1.00 19.80 180 LEU A CA 1
ATOM 1168 C C . LEU A 1 180 ? 18.972 -17.871 19.421 1.00 26.78 180 LEU A C 1
ATOM 1169 O O . LEU A 1 180 ? 19.249 -18.873 20.083 1.00 21.57 180 LEU A O 1
ATOM 1174 N N . LYS A 1 181 ? 18.317 -16.820 19.914 1.00 16.59 181 LYS A N 1
ATOM 1175 C CA . LYS A 1 181 ? 17.866 -16.729 21.305 1.00 18.07 181 LYS A CA 1
ATOM 1176 C C . LYS A 1 181 ? 16.970 -17.906 21.707 1.00 22.83 181 LYS A C 1
ATOM 1177 O O . LYS A 1 181 ? 16.952 -18.314 22.870 1.00 20.90 181 LYS A O 1
ATOM 1183 N N . GLN A 1 182 ? 16.242 -18.448 20.734 1.00 18.86 182 GLN A N 1
ATOM 1184 C CA . GLN A 1 182 ? 15.337 -19.573 20.966 1.00 17.12 182 GLN A CA 1
ATOM 1185 C C . GLN A 1 182 ? 16.077 -20.900 21.155 1.00 17.45 182 GLN A C 1
ATOM 1186 O O . GLN A 1 182 ? 15.509 -21.859 21.685 1.00 22.83 182 GLN A O 1
ATOM 1192 N N . HIS A 1 183 ? 17.340 -20.949 20.728 1.00 14.29 183 HIS A N 1
ATOM 1193 C CA . HIS A 1 183 ? 18.106 -22.198 20.710 1.00 16.35 183 HIS A CA 1
ATOM 1194 C C . HIS A 1 183 ? 19.498 -22.093 21.343 1.00 22.19 183 HIS A C 1
ATOM 1195 O O . HIS A 1 183 ? 20.376 -22.912 21.057 1.00 36.81 183 HIS A O 1
ATOM 1202 N N . THR A 1 184 ? 19.703 -21.090 22.193 1.00 11.61 184 THR A N 1
ATOM 1203 C CA . THR A 1 184 ? 20.976 -20.945 22.903 1.00 11.61 184 THR A CA 1
ATOM 1204 C C . THR A 1 184 ? 20.788 -20.940 24.415 1.00 10.70 184 THR A C 1
ATOM 1205 O O . THR A 1 184 ? 19.729 -20.563 24.921 1.00 14.64 184 THR A O 1
ATOM 1209 N N . ASP A 1 185 ? 21.829 -21.371 25.122 1.00 9.57 185 ASP A N 1
ATOM 1210 C CA . ASP A 1 185 ? 21.880 -21.291 26.577 1.00 10.50 185 ASP A CA 1
ATOM 1211 C C . ASP A 1 185 ? 22.472 -19.947 26.998 1.00 15.51 185 ASP A C 1
ATOM 1212 O O . ASP A 1 185 ? 21.986 -19.309 27.934 1.00 13.14 185 ASP A O 1
ATOM 1217 N N . THR A 1 186 ? 23.524 -19.532 26.294 1.00 12.41 186 THR A N 1
ATOM 1218 C CA . THR A 1 186 ? 24.075 -18.184 26.407 1.00 10.34 186 THR A CA 1
ATOM 1219 C C . THR A 1 186 ? 24.294 -17.632 25.002 1.00 11.61 186 THR A C 1
ATOM 1220 O O . THR A 1 186 ? 24.843 -18.317 24.134 1.00 12.50 186 THR A O 1
ATOM 1224 N N . LEU A 1 187 ? 23.841 -16.400 24.787 1.00 10.73 187 LEU A N 1
ATOM 1225 C CA . LEU A 1 187 ? 24.009 -15.712 23.515 1.00 9.69 187 LEU A CA 1
ATOM 1226 C C . LEU A 1 187 ? 24.908 -14.492 23.711 1.00 12.18 187 LEU A C 1
ATOM 1227 O O . LEU A 1 187 ? 24.467 -13.450 24.205 1.00 12.50 187 LEU A O 1
ATOM 1232 N N . VAL A 1 188 ? 26.177 -14.645 23.344 1.00 9.07 188 VAL A N 1
ATOM 1233 C CA . VAL A 1 188 ? 27.151 -13.566 23.458 1.00 8.68 188 VAL A CA 1
ATOM 1234 C C . VAL A 1 188 ? 27.094 -12.721 22.191 1.00 10.34 188 VAL A C 1
ATOM 1235 O O . VAL A 1 188 ? 27.385 -13.210 21.096 1.00 10.47 188 VAL A O 1
ATOM 1239 N N . VAL A 1 189 ? 26.706 -11.458 22.348 1.00 8.25 189 VAL A N 1
ATOM 1240 C CA . VAL A 1 189 ? 26.557 -10.547 21.215 1.00 8.74 189 VAL A CA 1
ATOM 1241 C C . VAL A 1 189 ? 27.598 -9.424 21.252 1.00 12.07 189 VAL A C 1
ATOM 1242 O O . VAL A 1 189 ? 27.770 -8.750 22.271 1.00 12.00 189 VAL A O 1
ATOM 1246 N N . ILE A 1 190 ? 28.296 -9.250 20.132 1.00 9.38 190 ILE A N 1
ATOM 1247 C CA . ILE A 1 190 ? 29.302 -8.202 19.982 1.00 11.06 190 ILE A CA 1
ATOM 1248 C C . ILE A 1 190 ? 28.841 -7.206 18.915 1.00 12.32 190 ILE A C 1
ATOM 1249 O O . ILE A 1 190 ? 28.797 -7.542 17.732 1.00 12.89 190 ILE A O 1
ATOM 1254 N N . PRO A 1 191 ? 28.485 -5.977 19.331 1.00 12.68 191 PRO A N 1
ATOM 1255 C CA . PRO A 1 191 ? 28.081 -4.985 18.337 1.00 10.07 191 PRO A CA 1
ATOM 1256 C C . PRO A 1 191 ? 29.299 -4.342 17.673 1.00 11.59 191 PRO A C 1
ATOM 1257 O O . PRO A 1 191 ? 30.016 -3.566 18.312 1.00 12.72 191 PRO A O 1
ATOM 1261 N N . ASN A 1 192 ? 29.532 -4.681 16.403 1.00 10.52 192 ASN A N 1
ATOM 1262 C CA . ASN A 1 192 ? 30.672 -4.146 15.650 1.00 10.18 192 ASN A CA 1
ATOM 1263 C C . ASN A 1 192 ? 30.731 -2.619 15.629 1.00 8.18 192 ASN A C 1
ATOM 1264 O O . ASN A 1 192 ? 31.815 -2.043 15.606 1.00 13.15 192 ASN A O 1
ATOM 1269 N N . GLU A 1 193 ? 29.567 -1.973 15.646 1.00 12.42 193 GLU A N 1
ATOM 1270 C CA . GLU A 1 193 ? 29.497 -0.509 15.636 1.00 10.61 193 GLU A CA 1
ATOM 1271 C C . GLU A 1 193 ? 30.298 0.121 16.781 1.00 10.44 193 GLU A C 1
ATOM 1272 O O . GLU A 1 193 ? 30.912 1.176 16.607 1.00 13.29 193 GLU A O 1
ATOM 1278 N N . LYS A 1 194 ? 30.307 -0.542 17.936 1.00 13.03 194 LYS A N 1
ATOM 1279 C CA . LYS A 1 194 ? 31.032 -0.043 19.109 1.00 12.92 194 LYS A CA 1
ATOM 1280 C C . LYS A 1 194 ? 32.557 -0.119 18.962 1.00 10.80 194 LYS A C 1
ATOM 1281 O O . LYS A 1 194 ? 33.286 0.521 19.723 1.00 14.73 194 LYS A O 1
ATOM 1287 N N . LEU A 1 195 ? 33.032 -0.888 17.982 1.00 12.87 195 LEU A N 1
ATOM 1288 C CA . LEU A 1 195 ? 34.463 -0.939 17.669 1.00 10.49 195 LEU A CA 1
ATOM 1289 C C . LEU A 1 195 ? 34.970 0.417 17.182 1.00 10.15 195 LEU A C 1
ATOM 1290 O O . LEU A 1 195 ? 36.149 0.739 17.339 1.00 13.79 195 LEU A O 1
ATOM 1295 N N . PHE A 1 196 ? 34.067 1.207 16.604 1.00 11.88 196 PHE A N 1
ATOM 1296 C CA . PHE A 1 196 ? 34.399 2.552 16.135 1.00 15.77 196 PHE A CA 1
ATOM 1297 C C . PHE A 1 196 ? 34.597 3.558 17.275 1.00 16.40 196 PHE A C 1
ATOM 1298 O O . PHE A 1 196 ? 35.009 4.695 17.038 1.00 18.08 196 PHE A O 1
ATOM 1306 N N . GLU A 1 197 ? 34.299 3.142 18.504 1.00 14.07 197 GLU A N 1
ATOM 1307 C CA . GLU A 1 197 ? 34.649 3.932 19.684 1.00 11.79 197 GLU A CA 1
ATOM 1308 C C . GLU A 1 197 ? 36.079 3.619 20.120 1.00 19.10 197 GLU A C 1
ATOM 1309 O O . GLU A 1 197 ? 36.749 4.455 20.730 1.00 25.21 197 GLU A O 1
ATOM 1315 N N . ILE A 1 198 ? 36.538 2.412 19.794 1.00 15.67 198 ILE A N 1
ATOM 1316 C CA . ILE A 1 198 ? 37.910 1.989 20.074 1.00 15.13 198 ILE A CA 1
ATOM 1317 C C . ILE A 1 198 ? 38.854 2.489 18.978 1.00 15.71 198 ILE A C 1
ATOM 1318 O O . ILE A 1 198 ? 39.922 3.033 19.272 1.00 26.37 198 ILE A O 1
ATOM 1323 N N . VAL A 1 199 ? 38.451 2.306 17.721 1.00 15.44 199 VAL A N 1
ATOM 1324 C CA . VAL A 1 199 ? 39.227 2.783 16.571 1.00 15.38 199 VAL A CA 1
ATOM 1325 C C . VAL A 1 199 ? 38.397 3.704 15.654 1.00 13.82 199 VAL A C 1
ATOM 1326 O O . VAL A 1 199 ? 37.965 3.289 14.575 1.00 17.55 199 VAL A O 1
ATOM 1330 N N . PRO A 1 200 ? 38.178 4.966 16.083 1.00 15.23 200 PRO A N 1
ATOM 1331 C CA . PRO A 1 200 ? 37.319 5.876 15.322 1.00 13.49 200 PRO A CA 1
ATOM 1332 C C . PRO A 1 200 ? 37.834 6.161 13.915 1.00 16.07 200 PRO A C 1
ATOM 1333 O O . PRO A 1 200 ? 39.042 6.314 13.713 1.00 16.86 200 PRO A O 1
ATOM 1337 N N . ASN A 1 201 ? 36.907 6.210 12.959 1.00 15.10 201 ASN A N 1
ATOM 1338 C CA . ASN A 1 201 ? 37.194 6.558 11.561 1.00 16.41 201 ASN A CA 1
ATOM 1339 C C . ASN A 1 201 ? 38.165 5.611 10.842 1.00 18.91 201 ASN A C 1
ATOM 1340 O O . ASN A 1 201 ? 38.831 5.998 9.879 1.00 21.70 201 ASN A O 1
ATOM 1345 N N . MET A 1 202 ? 38.230 4.371 11.323 1.00 17.69 202 MET A N 1
ATOM 1346 C CA . MET A 1 202 ? 38.973 3.302 10.662 1.00 16.59 202 MET A CA 1
ATOM 1347 C C . MET A 1 202 ? 38.264 2.960 9.349 1.00 12.23 202 MET A C 1
ATOM 1348 O O . MET A 1 202 ? 37.032 2.937 9.309 1.00 14.80 202 MET A O 1
ATOM 1353 N N . PRO A 1 203 ? 39.032 2.711 8.265 1.00 15.58 203 PRO A N 1
ATOM 1354 C CA . PRO A 1 203 ? 38.409 2.242 7.027 1.00 13.12 203 PRO A CA 1
ATOM 1355 C C . PRO A 1 203 ? 37.696 0.920 7.276 1.00 13.18 203 PRO A C 1
ATOM 1356 O O . PRO A 1 203 ? 38.201 0.084 8.032 1.00 16.05 203 PRO A O 1
ATOM 1360 N N . LEU A 1 204 ? 36.531 0.744 6.655 1.00 15.60 204 LEU A N 1
ATOM 1361 C CA . LEU A 1 204 ? 35.684 -0.423 6.911 1.00 13.06 204 LEU A CA 1
ATOM 1362 C C . LEU A 1 204 ? 36.423 -1.751 6.737 1.00 17.36 204 LEU A C 1
ATOM 1363 O O . LEU A 1 204 ? 36.282 -2.650 7.569 1.00 19.17 204 LEU A O 1
ATOM 1368 N N . LYS A 1 205 ? 37.213 -1.862 5.670 1.00 19.49 205 LYS A N 1
ATOM 1369 C CA . LYS A 1 205 ? 37.971 -3.087 5.391 1.00 22.33 205 LYS A CA 1
ATOM 1370 C C . LYS A 1 205 ? 38.972 -3.433 6.498 1.00 21.65 205 LYS A C 1
ATOM 1371 O O . LYS A 1 205 ? 39.227 -4.609 6.762 1.00 26.50 205 LYS A O 1
ATOM 1377 N N . LEU A 1 206 ? 39.522 -2.407 7.144 1.00 17.25 206 LEU A N 1
ATOM 1378 C CA . LEU A 1 206 ? 40.451 -2.597 8.257 1.00 15.44 206 LEU A CA 1
ATOM 1379 C C . LEU A 1 206 ? 39.714 -2.752 9.588 1.00 19.36 206 LEU A C 1
ATOM 1380 O O . LEU A 1 206 ? 40.223 -3.385 10.516 1.00 18.80 206 LEU A O 1
ATOM 1385 N N . ALA A 1 207 ? 38.515 -2.175 9.672 1.00 14.14 207 ALA A N 1
ATOM 1386 C CA . ALA A 1 207 ? 37.646 -2.345 10.838 1.00 13.88 207 ALA A CA 1
ATOM 1387 C C . ALA A 1 207 ? 37.184 -3.796 10.982 1.00 13.64 207 ALA A C 1
ATOM 1388 O O . ALA A 1 207 ? 36.967 -4.274 12.097 1.00 17.08 207 ALA A O 1
ATOM 1390 N N . PHE A 1 208 ? 37.041 -4.489 9.851 1.00 15.23 208 PHE A N 1
ATOM 1391 C CA . PHE A 1 208 ? 36.728 -5.920 9.850 1.00 15.65 208 PHE A CA 1
ATOM 1392 C C . PHE A 1 208 ? 37.870 -6.758 10.427 1.00 21.49 208 PHE A C 1
ATOM 1393 O O . PHE A 1 208 ? 37.630 -7.802 11.037 1.00 19.73 208 PHE A O 1
ATOM 1401 N N . LYS A 1 209 ? 39.105 -6.297 10.227 1.00 15.66 209 LYS A N 1
ATOM 1402 C CA . LYS A 1 209 ? 40.286 -6.956 10.794 1.00 20.85 209 LYS A CA 1
ATOM 1403 C C . LYS A 1 209 ? 40.347 -6.797 12.314 1.00 23.94 209 LYS A C 1
ATOM 1404 O O . LYS A 1 209 ? 40.821 -7.690 13.019 1.00 21.94 209 LYS A O 1
ATOM 1410 N N . VAL A 1 210 ? 39.870 -5.655 12.808 1.00 15.66 210 VAL A N 1
ATOM 1411 C CA . VAL A 1 210 ? 39.722 -5.427 14.247 1.00 16.48 210 VAL A CA 1
ATOM 1412 C C . VAL A 1 210 ? 38.621 -6.341 14.791 1.00 17.81 210 VAL A C 1
ATOM 1413 O O . VAL A 1 210 ? 38.777 -6.948 15.854 1.00 15.60 210 VAL A O 1
ATOM 1417 N N . ALA A 1 211 ? 37.522 -6.445 14.042 1.00 15.56 211 ALA A N 1
ATOM 1418 C CA . ALA A 1 211 ? 36.418 -7.344 14.381 1.00 11.59 211 ALA A CA 1
ATOM 1419 C C . ALA A 1 211 ? 36.879 -8.801 14.450 1.00 15.35 211 ALA A C 1
ATOM 1420 O O . ALA A 1 211 ? 36.407 -9.566 15.295 1.00 15.47 211 ALA A O 1
ATOM 1422 N N . ASP A 1 212 ? 37.804 -9.168 13.561 1.00 15.50 212 ASP A N 1
ATOM 1423 C CA . ASP A 1 212 ? 38.430 -10.492 13.574 1.00 16.34 212 ASP A CA 1
ATOM 1424 C C . ASP A 1 212 ? 39.117 -10.768 14.906 1.00 17.85 212 ASP A C 1
ATOM 1425 O O . ASP A 1 212 ? 38.885 -11.807 15.526 1.00 17.61 212 ASP A O 1
ATOM 1430 N N . GLU A 1 213 ? 39.956 -9.825 15.335 1.00 19.05 213 GLU A N 1
ATOM 1431 C CA . GLU A 1 213 ? 40.728 -9.953 16.571 1.00 15.75 213 GLU A CA 1
ATOM 1432 C C . GLU A 1 213 ? 39.833 -10.076 17.800 1.00 22.15 213 GLU A C 1
ATOM 1433 O O . GLU A 1 213 ? 40.119 -10.861 18.706 1.00 17.94 213 GLU A O 1
ATOM 1439 N N . VAL A 1 214 ? 38.752 -9.299 17.819 1.00 17.98 214 VAL A N 1
ATOM 1440 C CA . VAL A 1 214 ? 37.800 -9.309 18.929 1.00 14.50 214 VAL A CA 1
ATOM 1441 C C . VAL A 1 214 ? 37.063 -10.648 19.009 1.00 13.65 214 VAL A C 1
ATOM 1442 O O . VAL A 1 214 ? 36.926 -11.219 20.094 1.00 15.82 214 VAL A O 1
ATOM 1446 N N . LEU A 1 215 ? 36.611 -11.148 17.859 1.00 13.41 215 LEU A N 1
ATOM 1447 C CA . LEU A 1 215 ? 35.965 -12.461 17.778 1.00 11.83 215 LEU A CA 1
ATOM 1448 C C . LEU A 1 215 ? 36.893 -13.583 18.241 1.00 14.62 215 LEU A C 1
ATOM 1449 O O . LEU A 1 215 ? 36.473 -14.471 18.986 1.00 14.76 215 LEU A O 1
ATOM 1454 N N . ILE A 1 216 ? 38.149 -13.533 17.798 1.00 17.62 216 ILE A N 1
ATOM 1455 C CA . ILE A 1 216 ? 39.167 -14.500 18.218 1.00 19.37 216 ILE A CA 1
ATOM 1456 C C . ILE A 1 216 ? 39.365 -14.453 19.734 1.00 18.79 216 ILE A C 1
ATOM 1457 O O . ILE A 1 216 ? 39.312 -15.488 20.399 1.00 19.62 216 ILE A O 1
ATOM 1462 N N . ASN A 1 217 ? 39.570 -13.251 20.269 1.00 17.27 217 ASN A N 1
ATOM 1463 C CA . ASN A 1 217 ? 39.737 -13.051 21.710 1.00 25.38 217 ASN A CA 1
ATOM 1464 C C . ASN A 1 217 ? 38.553 -13.561 22.532 1.00 16.47 217 ASN A C 1
ATOM 1465 O O . ASN A 1 217 ? 38.741 -14.135 23.605 1.00 15.98 217 ASN A O 1
ATOM 1470 N N . ALA A 1 218 ? 37.342 -13.353 22.019 1.00 13.96 218 ALA A N 1
ATOM 1471 C CA . ALA A 1 218 ? 36.122 -13.778 22.704 1.00 10.65 218 ALA A CA 1
ATOM 1472 C C . ALA A 1 218 ? 35.949 -15.297 22.690 1.00 10.91 218 ALA A C 1
ATOM 1473 O O . ALA A 1 218 ? 35.731 -15.906 23.738 1.00 11.95 218 ALA A O 1
ATOM 1475 N N . VAL A 1 219 ? 36.048 -15.898 21.504 1.00 10.90 219 VAL A N 1
ATOM 1476 C CA . VAL A 1 21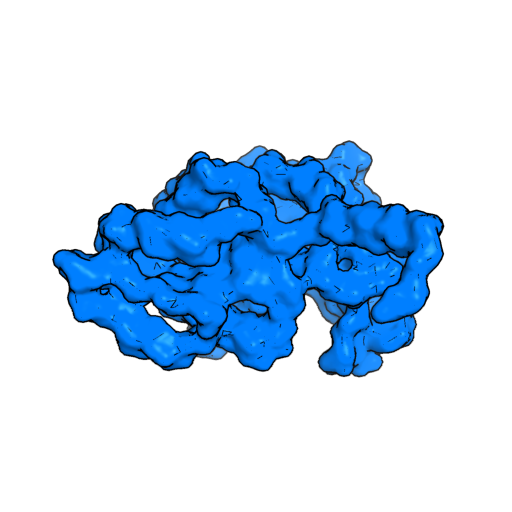9 ? 35.868 -17.346 21.347 1.00 10.58 219 VAL A CA 1
ATOM 1477 C C . VAL A 1 219 ? 37.022 -18.129 21.986 1.00 10.46 219 VAL A C 1
ATOM 1478 O O . VAL A 1 219 ? 36.789 -19.014 22.810 1.00 12.82 219 VAL A O 1
ATOM 1482 N N . LYS A 1 220 ? 38.256 -17.791 21.610 1.00 10.82 220 LYS A N 1
ATOM 1483 C CA . LYS A 1 220 ? 39.445 -18.443 22.168 1.00 11.00 220 LYS A CA 1
ATOM 1484 C C . LYS A 1 220 ? 39.533 -18.242 23.682 1.00 11.57 220 LYS A C 1
ATOM 1485 O O . LYS A 1 220 ? 39.877 -19.169 24.414 1.00 11.80 220 LYS A O 1
ATOM 1491 N N . GLY A 1 221 ? 39.205 -17.035 24.139 1.00 13.65 221 GLY A N 1
ATOM 1492 C CA . GLY A 1 221 ? 39.217 -16.703 25.564 1.00 15.71 221 GLY A CA 1
ATOM 1493 C C . GLY A 1 221 ? 38.226 -17.502 26.393 1.00 14.20 221 GLY A C 1
ATOM 1494 O O . GLY A 1 221 ? 38.541 -17.921 27.508 1.00 13.02 221 GLY A O 1
ATOM 1495 N N . LEU A 1 222 ? 37.028 -17.714 25.853 1.00 10.21 222 LEU A N 1
ATOM 1496 C CA . LEU A 1 222 ? 36.008 -18.505 26.542 1.00 9.76 222 LEU A CA 1
ATOM 1497 C C . LEU A 1 222 ? 36.337 -19.997 26.549 1.00 10.03 222 LEU A C 1
ATOM 1498 O O . LEU A 1 222 ? 36.191 -20.660 27.578 1.00 13.30 222 LEU A O 1
ATOM 1503 N N . VAL A 1 223 ? 36.779 -20.513 25.403 1.00 10.97 223 VAL A N 1
ATOM 1504 C CA . VAL A 1 223 ? 37.161 -21.921 25.274 1.00 8.40 223 VAL A CA 1
ATOM 1505 C C . VAL A 1 223 ? 38.336 -22.257 26.195 1.00 8.08 223 VAL A C 1
ATOM 1506 O O . VAL A 1 223 ? 38.269 -23.210 26.975 1.00 9.91 223 VAL A O 1
ATOM 1510 N N . GLU A 1 224 ? 39.396 -21.457 26.110 1.00 10.17 224 GLU A N 1
ATOM 1511 C CA . GLU A 1 224 ? 40.641 -21.745 26.826 1.00 10.98 224 GLU A CA 1
ATOM 1512 C C . GLU A 1 224 ? 40.569 -21.461 28.329 1.00 12.22 224 GLU A C 1
ATOM 1513 O O . GLU A 1 224 ? 41.413 -21.932 29.098 1.00 12.64 224 GLU A O 1
ATOM 1519 N N . LEU A 1 225 ? 39.548 -20.713 28.744 1.00 13.55 225 LEU A N 1
ATOM 1520 C CA . LEU A 1 225 ? 39.215 -20.582 30.161 1.00 10.56 225 LEU A CA 1
ATOM 1521 C C . LEU A 1 225 ? 38.983 -21.972 30.764 1.00 10.87 225 LEU A C 1
ATOM 1522 O O . LEU A 1 225 ? 39.345 -22.229 31.914 1.00 16.01 225 LEU A O 1
ATOM 1527 N N . ILE A 1 226 ? 38.397 -22.862 29.963 1.00 12.06 226 ILE A N 1
ATOM 1528 C CA . ILE A 1 226 ? 38.130 -24.243 30.360 1.00 11.50 226 ILE A CA 1
ATOM 1529 C C . ILE A 1 226 ? 39.294 -25.182 30.018 1.00 11.63 226 ILE A C 1
ATOM 1530 O O . ILE A 1 226 ? 39.709 -25.990 30.852 1.00 15.30 226 ILE A O 1
ATOM 1535 N N . THR A 1 227 ? 39.826 -25.058 28.801 1.00 12.07 227 THR A N 1
ATOM 1536 C CA . THR A 1 227 ? 40.713 -26.084 28.231 1.00 13.04 227 THR A CA 1
ATOM 1537 C C . THR A 1 227 ? 42.212 -25.894 28.468 1.00 10.81 227 THR A C 1
ATOM 1538 O O . THR A 1 227 ? 42.955 -26.874 28.535 1.00 15.89 227 THR A O 1
ATOM 1542 N N . LYS A 1 228 ? 42.653 -24.643 28.571 1.00 9.29 228 LYS A N 1
ATOM 1543 C CA . LYS A 1 228 ? 44.083 -24.339 28.635 1.00 11.52 228 LYS A CA 1
ATOM 1544 C C . LYS A 1 228 ? 44.654 -24.531 30.037 1.00 13.84 228 LYS A C 1
ATOM 1545 O O . LYS A 1 228 ? 43.966 -24.311 31.036 1.00 13.91 228 LYS A O 1
ATOM 1551 N N . ASP A 1 229 ? 45.915 -24.956 30.095 1.00 11.42 229 ASP A N 1
ATOM 1552 C CA . ASP A 1 229 ? 46.657 -25.016 31.348 1.00 12.22 229 ASP A CA 1
ATOM 1553 C C . ASP A 1 229 ? 46.737 -23.610 31.931 1.00 11.59 229 ASP A C 1
ATOM 1554 O O . ASP A 1 229 ? 47.048 -22.655 31.219 1.00 13.12 229 ASP A O 1
ATOM 1559 N N . GLY A 1 230 ? 46.440 -23.482 33.219 1.00 17.96 230 GLY A N 1
ATOM 1560 C CA . GLY A 1 230 ? 46.430 -22.169 33.850 1.00 17.01 230 GLY A CA 1
ATOM 1561 C C . GLY A 1 230 ? 46.935 -22.138 35.275 1.00 16.75 230 GLY A C 1
ATOM 1562 O O . GLY A 1 230 ? 47.155 -23.184 35.896 1.00 15.65 230 GLY A O 1
ATOM 1563 N N . LEU A 1 231 ? 47.131 -20.922 35.781 1.00 14.91 231 LEU A N 1
ATOM 1564 C CA . LEU A 1 231 ? 47.386 -20.694 37.199 1.00 13.30 231 LEU A CA 1
ATOM 1565 C C . LEU A 1 231 ? 46.157 -21.157 37.968 1.00 12.37 231 LEU A C 1
ATOM 1566 O O . LEU A 1 231 ? 46.267 -21.841 38.987 1.00 20.33 231 LEU A O 1
ATOM 1571 N N . ILE A 1 232 ? 44.991 -20.765 37.455 1.00 14.90 232 ILE A N 1
ATOM 1572 C CA . ILE A 1 232 ? 43.696 -21.178 37.982 1.00 18.44 232 ILE A CA 1
ATOM 1573 C C . ILE A 1 232 ? 42.863 -21.743 36.836 1.00 24.38 232 ILE A C 1
ATOM 1574 O O . ILE A 1 232 ? 42.450 -21.007 35.933 1.00 20.57 232 ILE A O 1
ATOM 1579 N N . ASN A 1 233 ? 42.637 -23.053 36.869 1.00 18.54 233 ASN A N 1
ATOM 1580 C CA . ASN A 1 233 ? 41.799 -23.714 35.875 1.00 22.59 233 ASN A CA 1
ATOM 1581 C C . ASN A 1 233 ? 40.342 -23.736 36.320 1.00 21.60 233 ASN A C 1
ATOM 1582 O O . ASN A 1 233 ? 40.050 -23.691 37.517 1.00 21.91 233 ASN A O 1
ATOM 1587 N N . VAL A 1 234 ? 39.436 -23.802 35.348 1.00 20.48 234 VAL A N 1
ATOM 1588 C CA . VAL A 1 234 ? 38.005 -23.783 35.622 1.00 16.92 234 VAL A CA 1
ATOM 1589 C C . VAL A 1 234 ? 37.363 -25.136 35.318 1.00 16.89 234 VAL A C 1
ATOM 1590 O O . VAL A 1 234 ? 37.622 -25.744 34.276 1.00 19.60 234 VAL A O 1
ATOM 1594 N N . ASP A 1 235 ? 36.542 -25.598 36.257 1.00 14.21 235 ASP A N 1
ATOM 1595 C CA . ASP A 1 235 ? 35.755 -26.816 36.109 1.00 13.45 235 ASP A CA 1
ATOM 1596 C C . ASP A 1 235 ? 34.601 -26.538 35.152 1.00 13.98 235 ASP A C 1
ATOM 1597 O O . ASP A 1 235 ? 33.911 -25.524 35.286 1.00 15.91 235 ASP A O 1
ATOM 1602 N N . PHE A 1 236 ? 34.396 -27.436 34.189 1.00 16.11 236 PHE A N 1
ATOM 1603 C CA . PHE A 1 236 ? 33.286 -27.314 33.239 1.00 13.23 236 PHE A CA 1
ATOM 1604 C C . PHE A 1 236 ? 31.936 -27.195 33.949 1.00 15.12 236 PHE A C 1
ATOM 1605 O O . PHE A 1 236 ? 31.040 -26.494 33.474 1.00 18.74 236 PHE A O 1
ATOM 1613 N N . ALA A 1 237 ? 31.809 -27.873 35.090 1.00 17.81 237 ALA A N 1
ATOM 1614 C CA . ALA A 1 237 ? 30.606 -27.804 35.920 1.00 19.15 237 ALA A CA 1
ATOM 1615 C C . ALA A 1 237 ? 30.297 -26.375 36.369 1.00 14.50 237 ALA A C 1
ATOM 1616 O O . ALA A 1 237 ? 29.134 -25.967 36.396 1.00 17.77 237 ALA A O 1
ATOM 1618 N N . ASP A 1 238 ? 31.342 -25.622 36.711 1.00 16.03 238 ASP A N 1
ATOM 1619 C CA . ASP A 1 238 ? 31.201 -24.230 37.139 1.00 11.95 238 ASP A CA 1
ATOM 1620 C C . ASP A 1 238 ? 30.855 -23.297 35.978 1.00 15.14 238 ASP A C 1
ATOM 1621 O O . ASP A 1 238 ? 30.090 -22.346 36.150 1.00 17.49 238 ASP A O 1
ATOM 1626 N N . VAL A 1 239 ? 31.423 -23.572 34.805 1.00 15.33 239 VAL A N 1
ATOM 1627 C CA . VAL A 1 239 ? 31.082 -22.838 33.583 1.00 14.38 239 VAL A CA 1
ATOM 1628 C C . VAL A 1 239 ? 29.621 -23.099 33.216 1.00 15.50 239 VAL A C 1
ATOM 1629 O O . VAL A 1 239 ? 28.874 -22.167 32.910 1.00 16.79 239 VAL A O 1
ATOM 1633 N N . LYS A 1 240 ? 29.222 -24.369 33.275 1.00 16.90 240 LYS A N 1
ATOM 1634 C CA . LYS A 1 240 ? 27.851 -24.781 32.981 1.00 17.39 240 LYS A CA 1
ATOM 1635 C C . LYS A 1 240 ? 26.843 -24.110 33.918 1.00 20.04 240 LYS A C 1
ATOM 1636 O O . LYS A 1 240 ? 25.760 -23.720 33.487 1.00 19.61 240 LYS A O 1
ATOM 1642 N N . ALA A 1 241 ? 27.217 -23.963 35.189 1.00 18.54 241 ALA A N 1
ATOM 1643 C CA . ALA A 1 241 ? 26.364 -23.327 36.198 1.00 25.22 241 ALA A CA 1
ATOM 1644 C C . ALA A 1 241 ? 26.007 -21.878 35.852 1.00 24.74 241 ALA A C 1
ATOM 1645 O O . ALA A 1 241 ? 24.897 -21.423 36.134 1.00 26.96 241 ALA A O 1
ATOM 1647 N N . VAL A 1 242 ? 26.952 -21.167 35.241 1.00 16.18 242 VAL A N 1
ATOM 1648 C CA . VAL A 1 242 ? 26.747 -19.776 34.830 1.00 13.24 242 VAL A CA 1
ATOM 1649 C C . VAL A 1 242 ? 26.121 -19.683 33.436 1.00 18.19 242 VAL A C 1
ATOM 1650 O O . VAL A 1 242 ? 25.254 -18.838 33.194 1.00 20.24 242 VAL A O 1
ATOM 1654 N N . MET A 1 243 ? 26.547 -20.561 32.532 1.00 11.34 243 MET A N 1
ATOM 1655 C CA . MET A 1 243 ? 26.170 -20.450 31.120 1.00 12.55 243 MET A CA 1
ATOM 1656 C C . MET A 1 243 ? 24.892 -21.192 30.710 1.00 11.54 243 MET A C 1
ATOM 1657 O O . MET A 1 243 ? 24.324 -20.897 29.655 1.00 12.35 243 MET A O 1
ATOM 1662 N N . ASN A 1 244 ? 24.444 -22.142 31.535 1.00 12.92 244 ASN A N 1
ATOM 1663 C CA . ASN A 1 244 ? 23.207 -22.898 31.271 1.00 13.23 244 ASN A CA 1
ATOM 1664 C C . ASN A 1 244 ? 21.992 -22.012 31.014 1.00 16.76 244 ASN A C 1
ATOM 1665 O O . ASN A 1 244 ? 21.198 -22.279 30.109 1.00 18.35 244 ASN A O 1
ATOM 1670 N N . ASN A 1 245 ? 21.852 -20.970 31.829 1.00 15.56 245 ASN A N 1
ATOM 1671 C CA . ASN A 1 245 ? 20.798 -19.977 31.659 1.00 23.95 245 ASN A CA 1
ATOM 1672 C C . ASN A 1 245 ? 21.387 -18.567 31.636 1.00 23.75 245 ASN A C 1
ATOM 1673 O O . ASN A 1 245 ? 20.892 -17.656 32.305 1.00 23.62 245 ASN A O 1
ATOM 1678 N N . GLY A 1 246 ? 22.451 -18.405 30.852 1.00 17.89 246 GLY A N 1
ATOM 1679 C CA . GLY A 1 246 ? 23.159 -17.131 30.735 1.00 16.11 246 GLY A CA 1
ATOM 1680 C C . GLY A 1 246 ? 22.394 -16.060 29.980 1.00 17.80 246 GLY A C 1
ATOM 1681 O O . GLY A 1 246 ? 22.695 -14.872 30.110 1.00 20.64 246 GLY A O 1
ATOM 1682 N N . GLY A 1 247 ? 21.411 -16.483 29.186 1.00 12.56 247 GLY A N 1
ATOM 1683 C CA . GLY A 1 247 ? 20.563 -15.565 28.428 1.00 12.43 247 GLY A CA 1
ATOM 1684 C C . GLY A 1 247 ? 21.355 -14.744 27.431 1.00 15.42 247 GLY A C 1
ATOM 1685 O O . GLY A 1 247 ? 22.085 -15.295 26.608 1.00 17.04 247 GLY A O 1
ATOM 1686 N N . LEU A 1 248 ? 21.209 -13.425 27.513 1.00 15.61 248 LEU A N 1
ATOM 1687 C CA . LEU A 1 248 ? 21.981 -12.510 26.680 1.00 15.19 248 LEU A CA 1
ATOM 1688 C C . LEU A 1 248 ? 23.266 -12.110 27.395 1.00 12.70 248 LEU A C 1
ATOM 1689 O O . LEU A 1 248 ? 23.256 -11.822 28.595 1.00 13.2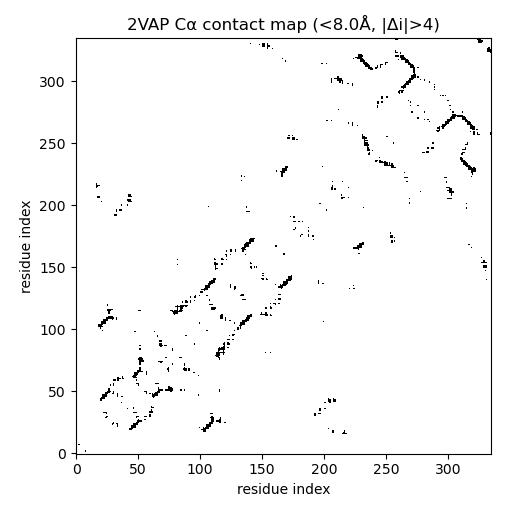8 248 LEU A O 1
ATOM 1694 N N . ALA A 1 249 ? 24.368 -12.104 26.650 1.00 11.01 249 ALA A N 1
ATOM 1695 C CA . ALA A 1 249 ? 25.677 -11.769 27.198 1.00 8.99 249 ALA A CA 1
ATOM 1696 C C . ALA A 1 249 ? 26.430 -10.790 26.305 1.00 11.92 249 ALA A C 1
ATOM 1697 O O . ALA A 1 249 ? 26.216 -10.749 25.092 1.00 12.63 249 ALA A O 1
ATOM 1699 N N . MET A 1 250 ? 27.301 -9.996 26.923 1.00 10.92 250 MET A N 1
ATOM 1700 C CA . MET A 1 250 ? 28.174 -9.070 26.202 1.00 9.15 250 MET A CA 1
ATOM 1701 C C . MET A 1 250 ? 29.583 -9.127 26.781 1.00 10.60 250 MET A C 1
ATOM 1702 O O . MET A 1 250 ? 29.777 -9.578 27.915 1.00 12.97 250 MET A O 1
ATOM 1707 N N . ILE A 1 251 ? 30.564 -8.675 26.003 1.00 10.00 251 ILE A N 1
ATOM 1708 C CA . ILE A 1 251 ? 31.966 -8.770 26.413 1.00 10.42 251 ILE A CA 1
ATOM 1709 C C . ILE A 1 251 ? 32.628 -7.419 26.668 1.00 12.39 251 ILE A C 1
ATOM 1710 O O . ILE A 1 251 ? 32.199 -6.388 26.144 1.00 12.47 251 ILE A O 1
ATOM 1715 N N . GLY A 1 252 ? 33.671 -7.450 27.491 1.00 11.34 252 GLY A N 1
ATOM 1716 C CA . GLY A 1 252 ? 34.557 -6.315 27.699 1.00 12.04 252 GLY A CA 1
ATOM 1717 C C . GLY A 1 252 ? 35.991 -6.804 27.644 1.00 13.99 252 GLY A C 1
ATOM 1718 O O . GLY A 1 252 ? 36.330 -7.815 28.265 1.00 15.11 252 GLY A O 1
ATOM 1719 N N . ILE A 1 253 ? 36.826 -6.102 26.884 1.00 10.62 253 ILE A N 1
ATOM 1720 C CA . ILE A 1 253 ? 38.242 -6.448 26.762 1.00 10.02 253 ILE A CA 1
ATOM 1721 C C . ILE A 1 253 ? 39.117 -5.280 27.208 1.00 14.97 253 ILE A C 1
ATOM 1722 O O . ILE A 1 253 ? 38.896 -4.135 26.806 1.00 15.47 253 ILE A O 1
ATOM 1727 N N . GLY A 1 254 ? 40.102 -5.583 28.048 1.00 15.14 254 GLY A N 1
ATOM 1728 C CA . GLY A 1 254 ? 41.066 -4.591 28.506 1.00 14.70 254 GLY A CA 1
ATOM 1729 C C . GLY A 1 254 ? 42.478 -5.139 28.512 1.00 14.70 254 GLY A C 1
ATOM 1730 O O . GLY A 1 254 ? 42.687 -6.331 28.740 1.00 16.84 254 GLY A O 1
ATOM 1731 N N . GLU A 1 255 ? 43.447 -4.266 28.250 1.00 14.46 255 GLU A N 1
ATOM 1732 C CA . GLU A 1 255 ? 44.860 -4.641 28.280 1.00 13.50 255 GLU A CA 1
ATOM 1733 C C . GLU A 1 255 ? 45.736 -3.481 28.749 1.00 22.21 255 GLU A C 1
ATOM 1734 O O . GLU A 1 255 ? 45.441 -2.317 28.468 1.00 23.40 255 GLU A O 1
ATOM 1740 N N . SER A 1 256 ? 46.804 -3.813 29.470 1.00 19.45 256 SER A N 1
ATOM 1741 C CA . SER A 1 256 ? 47.739 -2.819 29.996 1.00 16.79 256 SER A CA 1
ATOM 1742 C C . SER A 1 256 ? 49.110 -3.433 30.259 1.00 29.87 256 SER A C 1
ATOM 1743 O O . SER A 1 256 ? 49.211 -4.601 30.641 1.00 19.00 256 SER A O 1
ATOM 1746 N N . ASP A 1 257 ? 50.157 -2.636 30.057 1.00 24.32 257 ASP A N 1
ATOM 1747 C CA . ASP A 1 257 ? 51.531 -3.065 30.323 1.00 29.54 257 ASP A CA 1
ATOM 1748 C C . ASP A 1 257 ? 52.253 -2.126 31.299 1.00 48.84 257 ASP A C 1
ATOM 1749 O O . ASP A 1 257 ? 53.484 -2.139 31.394 1.00 38.03 257 ASP A O 1
ATOM 1754 N N . SER A 1 258 ? 51.475 -1.327 32.028 1.00 27.86 258 SER A N 1
ATOM 1755 C CA . SER A 1 258 ? 52.013 -0.360 32.987 1.00 41.71 258 SER A CA 1
ATOM 1756 C C . SER A 1 258 ? 52.396 -1.016 34.317 1.00 48.07 258 SER A C 1
ATOM 1757 O O . SER A 1 258 ? 52.330 -2.240 34.456 1.00 34.38 258 SER A O 1
ATOM 1760 N N . GLU A 1 259 ? 52.798 -0.194 35.287 1.00 31.14 259 GLU A N 1
ATOM 1761 C CA . GLU A 1 259 ? 53.168 -0.673 36.624 1.00 38.21 259 GLU A CA 1
ATOM 1762 C C . GLU A 1 259 ? 51.981 -1.273 37.385 1.00 35.22 259 GLU A C 1
ATOM 1763 O O . GLU A 1 259 ? 52.147 -2.221 38.155 1.00 46.86 259 GLU A O 1
ATOM 1769 N N . LYS A 1 260 ? 50.794 -0.712 37.162 1.00 27.86 260 LYS A N 1
ATOM 1770 C CA . LYS A 1 260 ? 49.555 -1.250 37.721 1.00 23.87 260 LYS A CA 1
ATOM 1771 C C . LYS A 1 260 ? 48.731 -1.895 36.604 1.00 29.77 260 LYS A C 1
ATOM 1772 O O . LYS A 1 260 ? 47.571 -1.537 36.378 1.00 23.20 260 LYS A O 1
ATOM 1778 N N . ARG A 1 261 ? 49.350 -2.855 35.918 1.00 21.16 261 ARG A N 1
ATOM 1779 C CA . ARG A 1 261 ? 48.781 -3.477 34.716 1.00 21.33 261 ARG A CA 1
ATOM 1780 C C . ARG A 1 261 ? 47.431 -4.163 34.938 1.00 23.20 261 ARG A C 1
ATOM 1781 O O . ARG A 1 261 ? 46.528 -4.030 34.110 1.00 21.64 261 ARG A O 1
ATOM 1789 N N . ALA A 1 262 ? 47.300 -4.887 36.049 1.00 19.68 262 ALA A N 1
ATOM 1790 C CA . ALA A 1 262 ? 46.068 -5.614 36.366 1.00 18.11 262 ALA A CA 1
ATOM 1791 C C . ALA A 1 262 ? 44.902 -4.671 36.656 1.00 24.39 262 ALA A C 1
ATOM 1792 O O . ALA A 1 262 ? 43.780 -4.906 36.201 1.00 19.18 262 ALA A O 1
ATOM 1794 N N . LYS A 1 263 ? 45.181 -3.606 37.406 1.00 17.70 263 LYS A N 1
ATOM 1795 C CA . LYS A 1 263 ? 44.177 -2.604 37.759 1.00 20.57 263 LYS A CA 1
ATOM 1796 C C . LYS A 1 263 ? 43.680 -1.850 36.525 1.00 14.37 263 LYS A C 1
ATOM 1797 O O . LYS A 1 263 ? 42.481 -1.605 36.382 1.00 20.45 263 LYS A O 1
ATOM 1803 N N . GLU A 1 264 ? 44.607 -1.490 35.640 1.00 17.00 264 GLU A N 1
ATOM 1804 C CA . GLU A 1 264 ? 44.268 -0.761 34.418 1.00 16.09 264 GLU A CA 1
ATOM 1805 C C . GLU A 1 264 ? 43.553 -1.643 33.394 1.00 22.22 264 GLU A C 1
ATOM 1806 O O . GLU A 1 264 ? 42.670 -1.171 32.676 1.00 20.46 264 GLU A O 1
ATOM 1812 N N . ALA A 1 265 ? 43.934 -2.919 33.336 1.00 15.82 265 ALA A N 1
ATOM 1813 C CA . ALA A 1 265 ? 43.310 -3.875 32.417 1.00 14.08 265 ALA A CA 1
ATOM 1814 C C . ALA A 1 265 ? 41.840 -4.129 32.751 1.00 15.48 265 ALA A C 1
ATOM 1815 O O . ALA A 1 265 ? 40.992 -4.138 31.856 1.00 16.90 265 ALA A O 1
ATOM 1817 N N . VAL A 1 266 ? 41.541 -4.332 34.035 1.00 15.91 266 VAL A N 1
ATOM 1818 C CA . VAL A 1 266 ? 40.162 -4.567 34.473 1.00 11.42 266 VAL A CA 1
ATOM 1819 C C . VAL A 1 266 ? 39.295 -3.306 34.345 1.00 14.67 266 VAL A C 1
ATOM 1820 O O . VAL A 1 266 ? 38.112 -3.395 34.009 1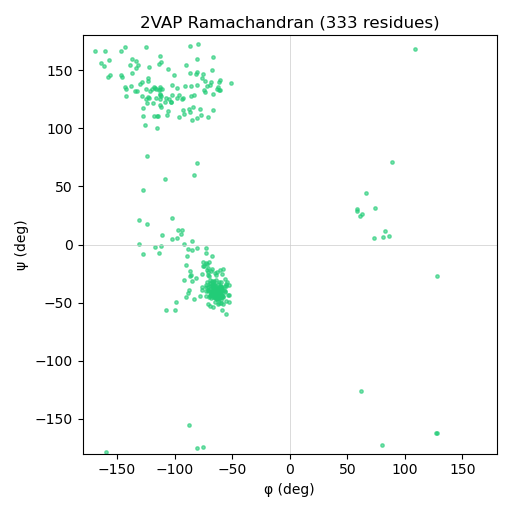.00 16.28 266 VAL A O 1
ATOM 1824 N N . SER A 1 267 ? 39.896 -2.143 34.596 1.00 14.48 267 SER A N 1
ATOM 1825 C CA . SER A 1 267 ? 39.213 -0.860 34.423 1.00 14.56 267 SER A CA 1
ATOM 1826 C C . SER A 1 267 ? 38.810 -0.661 32.962 1.00 13.58 267 SER A C 1
ATOM 1827 O O . SER A 1 267 ? 37.677 -0.270 32.673 1.00 19.05 267 SER A O 1
ATOM 1830 N N . MET A 1 268 ? 39.741 -0.951 32.054 1.00 17.56 268 MET A N 1
ATOM 1831 C CA . MET A 1 268 ? 39.495 -0.860 30.615 1.00 14.88 268 MET A CA 1
ATOM 1832 C C . MET A 1 268 ? 38.414 -1.847 30.166 1.00 18.57 268 MET A C 1
ATOM 1833 O O . MET A 1 268 ? 37.566 -1.509 29.338 1.00 17.14 268 MET A O 1
ATOM 1838 N N . ALA A 1 269 ? 38.447 -3.056 30.726 1.00 13.77 269 ALA A N 1
ATOM 1839 C CA . ALA A 1 269 ? 37.457 -4.091 30.416 1.00 13.65 269 ALA A CA 1
ATOM 1840 C C . ALA A 1 269 ? 36.047 -3.702 30.868 1.00 14.14 269 ALA A C 1
ATOM 1841 O O . ALA A 1 269 ? 35.084 -3.867 30.117 1.00 14.45 269 ALA A O 1
ATOM 1843 N N . LEU A 1 270 ? 35.934 -3.183 32.090 1.00 12.82 270 LEU A N 1
ATOM 1844 C CA . LEU A 1 270 ? 34.645 -2.755 32.643 1.00 12.48 270 LEU A CA 1
ATOM 1845 C C . LEU A 1 270 ? 34.063 -1.544 31.912 1.00 11.52 270 LEU A C 1
ATOM 1846 O O . LEU A 1 270 ? 32.842 -1.398 31.816 1.00 17.10 270 LEU A O 1
ATOM 1851 N N . ASN A 1 271 ? 34.945 -0.689 31.398 1.00 14.04 271 ASN A N 1
ATOM 1852 C CA . ASN A 1 271 ? 34.540 0.508 30.662 1.00 15.71 271 ASN A CA 1
ATOM 1853 C C . ASN A 1 271 ? 34.555 0.318 29.141 1.00 20.54 271 ASN A C 1
ATOM 1854 O O . ASN A 1 271 ? 34.450 1.290 28.388 1.00 20.14 271 ASN A O 1
ATOM 1859 N N . SER A 1 272 ? 34.679 -0.933 28.698 1.00 14.67 272 SER A N 1
ATOM 1860 C CA . SER A 1 272 ? 34.740 -1.250 27.269 1.00 13.60 272 SER A CA 1
ATOM 1861 C C . SER A 1 272 ? 33.461 -0.848 26.533 1.00 8.14 272 SER A C 1
ATOM 1862 O O . SER A 1 272 ? 32.359 -1.098 27.028 1.00 14.23 272 SER A O 1
ATOM 1865 N N . PRO A 1 273 ? 33.607 -0.216 25.349 1.00 11.45 273 PRO A N 1
ATOM 1866 C CA . PRO A 1 273 ? 32.461 0.122 24.500 1.00 12.58 273 PRO A CA 1
ATOM 1867 C C . PRO A 1 273 ? 31.645 -1.106 24.092 1.00 11.02 273 PRO A C 1
ATOM 1868 O O . PRO A 1 273 ? 30.450 -0.985 23.818 1.00 13.66 273 PRO A O 1
ATOM 1872 N N . LEU A 1 274 ? 32.288 -2.273 24.064 1.00 13.08 274 LEU A N 1
ATOM 1873 C CA . LEU A 1 274 ? 31.622 -3.525 23.696 1.00 11.99 274 LEU A CA 1
ATOM 1874 C C . LEU A 1 274 ? 30.596 -3.988 24.734 1.00 11.47 274 LEU A C 1
ATOM 1875 O O . LEU A 1 274 ? 29.678 -4.745 24.407 1.00 15.06 274 LEU A O 1
ATOM 1880 N N . LEU A 1 275 ? 30.754 -3.538 25.979 1.00 12.18 275 LEU A N 1
ATOM 1881 C CA . LEU A 1 275 ? 29.736 -3.750 27.006 1.00 14.59 275 LEU A CA 1
ATOM 1882 C C . LEU A 1 275 ? 28.626 -2.712 26.841 1.00 22.72 275 LEU A C 1
ATOM 1883 O O . LEU A 1 275 ? 28.475 -1.802 27.663 1.00 21.99 275 LEU A O 1
ATOM 1888 N N . ASP A 1 276 ? 27.856 -2.865 25.766 1.00 16.71 276 ASP A N 1
ATOM 1889 C CA . ASP A 1 276 ? 26.823 -1.905 25.382 1.00 20.37 276 ASP A CA 1
ATOM 1890 C C . ASP A 1 276 ? 25.523 -2.155 26.153 1.00 19.08 276 ASP A C 1
ATOM 1891 O O . ASP A 1 276 ? 24.469 -2.413 25.563 1.00 20.11 276 ASP A O 1
ATOM 1896 N N . VAL A 1 277 ? 25.620 -2.070 27.479 1.00 19.67 277 VAL A N 1
ATOM 1897 C CA . VAL A 1 277 ? 24.506 -2.334 28.390 1.00 22.34 277 VAL A CA 1
ATOM 1898 C C . VAL A 1 277 ? 24.825 -1.770 29.779 1.00 20.44 277 VAL A C 1
ATOM 1899 O O . VAL A 1 277 ? 25.994 -1.585 30.127 1.00 24.69 277 VAL A O 1
ATOM 1903 N N . ASP A 1 278 ? 23.781 -1.484 30.556 1.00 20.47 278 ASP A N 1
ATOM 1904 C CA . ASP A 1 278 ? 23.933 -1.182 31.973 1.00 28.21 278 ASP A CA 1
ATOM 1905 C C . ASP A 1 278 ? 24.314 -2.482 32.685 1.00 20.27 278 ASP A C 1
ATOM 1906 O O . ASP A 1 278 ? 23.500 -3.403 32.800 1.00 22.64 278 ASP A O 1
ATOM 1911 N N . ILE A 1 279 ? 25.561 -2.548 33.147 1.00 24.76 279 ILE A N 1
ATOM 1912 C CA . ILE A 1 279 ? 26.110 -3.773 33.742 1.00 23.59 279 ILE A CA 1
ATOM 1913 C C . ILE A 1 279 ? 25.553 -4.096 35.135 1.00 31.85 279 ILE A C 1
ATOM 1914 O O . ILE A 1 279 ? 25.889 -5.128 35.720 1.00 25.45 279 ILE A O 1
ATOM 1919 N N . ASP A 1 280 ? 24.698 -3.214 35.650 1.00 35.50 280 ASP A N 1
ATOM 1920 C CA . ASP A 1 280 ? 24.008 -3.439 36.920 1.00 29.90 280 ASP A CA 1
ATOM 1921 C C . ASP A 1 280 ? 22.926 -4.514 36.798 1.00 26.96 280 ASP A C 1
ATOM 1922 O O . ASP A 1 280 ? 22.527 -5.117 37.796 1.00 34.16 280 ASP A O 1
ATOM 1927 N N . GLY A 1 281 ? 22.462 -4.749 35.571 1.00 28.45 281 GLY A N 1
ATOM 1928 C CA . GLY A 1 281 ? 21.445 -5.764 35.298 1.00 29.89 281 GLY A CA 1
ATOM 1929 C C . GLY A 1 281 ? 22.002 -7.166 35.116 1.00 49.87 281 GLY A C 1
ATOM 1930 O O . GLY A 1 281 ? 21.254 -8.104 34.831 1.00 30.92 281 GLY A O 1
ATOM 1931 N N . ALA A 1 282 ? 23.316 -7.306 35.283 1.00 31.79 282 ALA A N 1
ATOM 1932 C CA . ALA A 1 282 ? 23.999 -8.590 35.141 1.00 28.80 282 ALA A CA 1
ATOM 1933 C C . ALA A 1 282 ? 23.723 -9.520 36.316 1.00 32.22 282 ALA A C 1
ATOM 1934 O O . ALA A 1 282 ? 23.682 -9.085 37.469 1.00 38.45 282 ALA A O 1
ATOM 1936 N N . THR A 1 283 ? 23.546 -10.803 36.010 1.00 22.63 283 THR A N 1
ATOM 1937 C CA . THR A 1 283 ? 23.305 -11.826 37.027 1.00 24.83 283 T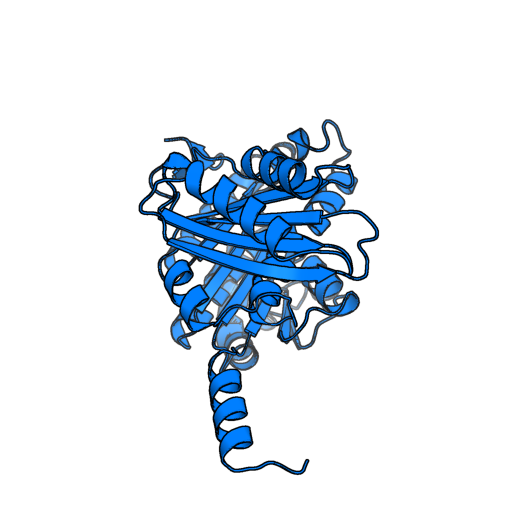HR A CA 1
ATOM 1938 C C . THR A 1 283 ? 24.462 -12.823 37.111 1.00 22.58 283 THR A C 1
ATOM 1939 O O . THR A 1 283 ? 24.500 -13.673 38.003 1.00 20.98 283 THR A O 1
ATOM 1943 N N . GLY A 1 284 ? 25.404 -12.711 36.176 1.00 17.57 284 GLY A N 1
ATOM 1944 C CA . GLY A 1 284 ? 26.571 -13.587 36.145 1.00 14.74 284 GLY A CA 1
ATOM 1945 C C . GLY A 1 284 ? 27.718 -13.018 35.332 1.00 15.93 284 GLY A C 1
ATOM 1946 O O . GLY A 1 284 ? 27.544 -12.051 34.587 1.00 13.87 284 GLY A O 1
ATOM 1947 N N . ALA A 1 285 ? 28.894 -13.624 35.480 1.00 11.96 285 ALA A N 1
ATOM 1948 C CA . ALA A 1 285 ? 30.088 -13.186 34.761 1.00 12.35 285 ALA A CA 1
ATOM 1949 C C . ALA A 1 285 ? 31.137 -14.282 34.648 1.00 15.45 285 ALA A C 1
ATOM 1950 O O . ALA A 1 285 ? 31.313 -15.086 35.565 1.00 14.37 285 ALA A O 1
ATOM 1952 N N . LEU A 1 286 ? 31.824 -14.305 33.508 1.00 9.76 286 LEU A N 1
ATOM 1953 C CA . LEU A 1 286 ? 33.026 -15.112 33.336 1.00 7.20 286 LEU A CA 1
ATOM 1954 C C . LEU A 1 286 ? 34.211 -14.170 33.165 1.00 12.61 286 LEU A C 1
ATOM 1955 O O . LEU A 1 286 ? 34.138 -13.203 32.402 1.00 12.99 286 LEU A O 1
ATOM 1960 N N . ILE A 1 287 ? 35.290 -14.445 33.893 1.00 10.11 287 ILE A N 1
ATOM 1961 C CA . ILE A 1 287 ? 36.495 -13.618 33.836 1.00 8.62 287 ILE A CA 1
ATOM 1962 C C . ILE A 1 287 ? 37.698 -14.473 33.462 1.00 10.53 287 ILE A C 1
ATOM 1963 O O . ILE A 1 287 ? 38.014 -15.446 34.149 1.00 11.05 287 ILE A O 1
ATOM 1968 N N . HIS A 1 288 ? 38.356 -14.112 32.366 1.00 9.20 288 HIS A N 1
ATOM 1969 C CA . HIS A 1 288 ? 39.605 -14.754 31.979 1.00 8.98 288 HIS A CA 1
ATOM 1970 C C . HIS A 1 288 ? 40.740 -13.739 32.056 1.00 12.14 288 HIS A C 1
ATOM 1971 O O . HIS A 1 288 ? 40.803 -12.800 31.257 1.00 11.37 288 HIS A O 1
ATOM 1978 N N . VAL A 1 289 ? 41.624 -13.934 33.030 1.00 11.28 289 VAL A N 1
ATOM 1979 C CA . VAL A 1 289 ? 42.803 -13.089 33.194 1.00 11.98 289 VAL A CA 1
ATOM 1980 C C . VAL A 1 289 ? 43.976 -13.738 32.466 1.00 12.69 289 VAL A C 1
ATOM 1981 O O . VAL A 1 289 ? 44.301 -14.902 32.705 1.00 11.67 289 VAL A O 1
ATOM 1985 N N . MET A 1 290 ? 44.596 -12.981 31.567 1.00 10.63 290 MET A N 1
ATOM 1986 C CA . MET A 1 290 ? 45.720 -13.475 30.779 1.00 11.40 290 MET A CA 1
ATOM 1987 C C . MET A 1 290 ? 46.932 -12.579 30.978 1.00 15.77 290 MET A C 1
ATOM 1988 O O . MET A 1 290 ? 46.802 -11.359 31.057 1.00 16.15 290 MET A O 1
ATOM 1993 N N . GLY A 1 291 ? 48.110 -13.187 31.064 1.00 15.15 291 GLY A N 1
ATOM 1994 C CA . GLY A 1 291 ? 49.336 -12.426 31.272 1.00 15.03 291 GLY A CA 1
ATOM 1995 C C . GLY A 1 291 ? 50.592 -13.172 30.872 1.00 18.14 291 GLY A C 1
ATOM 1996 O O . GLY A 1 291 ? 50.517 -14.303 30.386 1.00 16.54 291 GLY A O 1
ATOM 1997 N N . PRO A 1 292 ? 51.763 -12.540 31.073 1.00 18.20 292 PRO A N 1
ATOM 1998 C CA . PRO A 1 292 ? 53.041 -13.182 30.788 1.00 20.76 292 PRO A CA 1
ATOM 1999 C C . PRO A 1 292 ? 53.385 -14.206 31.867 1.00 18.89 292 PRO A C 1
ATOM 2000 O O . PRO A 1 292 ? 52.570 -14.465 32.757 1.00 18.20 292 PRO A O 1
ATOM 2004 N N . GLU A 1 293 ? 54.587 -14.772 31.789 1.00 18.81 293 GLU A N 1
ATOM 2005 C CA . GLU A 1 293 ? 55.042 -15.786 32.742 1.00 22.41 293 GLU A CA 1
ATOM 2006 C C . GLU A 1 293 ? 55.086 -15.282 34.188 1.00 19.72 293 GLU A C 1
ATOM 2007 O O . GLU A 1 293 ? 55.041 -16.078 35.129 1.00 22.55 293 GLU A O 1
ATOM 2013 N N . ASP A 1 294 ? 55.161 -13.961 34.354 1.00 21.47 294 ASP A N 1
ATOM 2014 C CA . ASP A 1 294 ? 55.248 -13.342 35.678 1.00 19.35 294 ASP A CA 1
ATOM 2015 C C . ASP A 1 294 ? 53.889 -12.935 36.268 1.00 19.57 294 ASP A C 1
ATOM 2016 O O . ASP A 1 294 ? 53.834 -12.208 37.264 1.00 22.99 294 ASP A O 1
ATOM 2021 N N . LEU A 1 295 ? 52.804 -13.406 35.653 1.00 21.06 295 LEU A N 1
ATOM 2022 C CA . LEU A 1 295 ? 51.454 -13.182 36.175 1.00 16.62 295 LEU A CA 1
ATOM 2023 C C . LEU A 1 295 ? 51.300 -13.844 37.542 1.00 14.41 295 LEU A C 1
ATOM 2024 O O . LEU A 1 295 ? 51.700 -14.995 37.732 1.00 21.26 295 LEU A O 1
ATOM 2029 N N . THR A 1 296 ? 50.730 -13.107 38.492 1.00 15.65 296 THR A N 1
ATOM 2030 C CA . THR A 1 296 ? 50.539 -13.614 39.849 1.00 16.39 296 THR A CA 1
ATOM 2031 C C . THR A 1 296 ? 49.064 -13.833 40.171 1.00 20.02 296 THR A C 1
ATOM 2032 O O . THR A 1 296 ? 48.185 -13.227 39.550 1.00 17.43 296 THR A O 1
ATOM 2036 N N . LEU A 1 297 ? 48.808 -14.700 41.150 1.00 20.15 297 LEU A N 1
ATOM 2037 C CA . LEU A 1 297 ? 47.462 -14.921 41.674 1.00 18.09 297 LEU A CA 1
ATOM 2038 C C . LEU A 1 297 ? 46.889 -13.633 42.270 1.00 17.51 297 LEU A C 1
ATOM 2039 O O . LEU A 1 297 ? 45.690 -13.372 42.159 1.00 18.70 297 LEU A O 1
ATOM 2044 N N . GLU A 1 298 ? 47.759 -12.834 42.890 1.00 19.83 298 GLU A N 1
ATOM 2045 C CA . GLU A 1 298 ? 47.376 -11.547 43.477 1.00 17.52 298 GLU A CA 1
ATOM 2046 C C . GLU A 1 298 ? 46.808 -10.591 42.427 1.00 16.02 298 GLU A C 1
ATOM 2047 O O . GLU A 1 298 ? 45.823 -9.894 42.685 1.00 19.06 298 GLU A O 1
ATOM 2053 N N . GLU A 1 299 ? 47.432 -10.571 41.250 1.00 17.31 299 GLU A N 1
ATOM 2054 C CA . GLU A 1 299 ? 46.957 -9.773 40.119 1.00 19.18 299 GLU A CA 1
ATOM 2055 C C . GLU A 1 299 ? 45.582 -10.238 39.648 1.00 18.34 299 GLU A C 1
ATOM 2056 O O . GLU A 1 299 ? 44.683 -9.420 39.435 1.00 15.43 299 GLU A O 1
ATOM 2062 N N . ALA A 1 300 ? 45.427 -11.553 39.497 1.00 15.47 300 ALA A N 1
ATOM 2063 C CA . ALA A 1 300 ? 44.156 -12.153 39.091 1.00 15.79 300 ALA A CA 1
ATOM 2064 C C . ALA A 1 300 ? 43.049 -11.866 40.105 1.00 17.09 300 ALA A C 1
ATOM 2065 O O . ALA A 1 300 ? 41.934 -11.509 39.724 1.00 18.13 300 ALA A O 1
ATOM 2067 N N . ARG A 1 301 ? 43.371 -12.010 41.391 1.00 14.55 301 ARG A N 1
ATOM 2068 C CA . ARG A 1 301 ? 42.432 -11.719 42.477 1.00 15.94 301 ARG A CA 1
ATOM 2069 C C . ARG A 1 301 ? 41.972 -10.262 42.475 1.00 16.10 301 ARG A C 1
ATOM 2070 O O . ARG A 1 301 ? 40.806 -9.978 42.753 1.00 18.09 301 ARG A O 1
ATOM 2078 N N . GLU A 1 302 ? 42.893 -9.351 42.158 1.00 14.51 302 GLU A N 1
ATOM 2079 C CA . GLU A 1 302 ? 42.587 -7.921 42.059 1.00 14.26 302 GLU A CA 1
ATOM 2080 C C . GLU A 1 302 ? 41.546 -7.651 40.970 1.00 18.71 302 GLU A C 1
ATOM 2081 O O . GLU A 1 302 ? 40.624 -6.856 41.168 1.00 18.81 302 GLU A O 1
ATOM 2087 N N . VAL A 1 303 ? 41.700 -8.325 39.830 1.00 16.13 303 VAL A N 1
ATOM 2088 C CA . VAL A 1 303 ? 40.760 -8.219 38.711 1.00 11.36 303 VAL A CA 1
ATOM 2089 C C . VAL A 1 303 ? 39.359 -8.680 39.125 1.00 16.32 303 VAL A C 1
ATOM 2090 O O . VAL A 1 303 ? 38.376 -7.964 38.911 1.00 14.70 303 VAL A O 1
ATOM 2094 N N . VAL A 1 304 ? 39.282 -9.864 39.732 1.00 15.54 304 VAL A N 1
ATOM 2095 C CA . VAL A 1 304 ? 38.007 -10.453 40.154 1.00 13.82 304 VAL A CA 1
ATOM 2096 C C . VAL A 1 304 ? 37.303 -9.599 41.213 1.00 12.66 304 VAL A C 1
ATOM 2097 O O . VAL A 1 304 ? 36.090 -9.391 41.141 1.00 17.58 304 VAL A O 1
ATOM 2101 N N . ALA A 1 305 ? 38.072 -9.101 42.182 1.00 16.32 305 ALA A N 1
ATOM 2102 C CA . ALA A 1 305 ? 37.537 -8.246 43.245 1.00 16.82 305 ALA A CA 1
ATOM 2103 C C . ALA A 1 305 ? 36.937 -6.952 42.693 1.00 16.08 305 ALA A C 1
ATOM 2104 O O . ALA A 1 305 ? 35.891 -6.497 43.165 1.00 19.39 305 ALA A O 1
ATOM 2106 N N . THR A 1 306 ? 37.601 -6.375 41.693 1.00 15.76 306 THR A N 1
ATOM 2107 C CA . THR A 1 306 ? 37.138 -5.149 41.041 1.00 17.46 306 THR A CA 1
ATOM 2108 C C . THR A 1 306 ? 35.822 -5.383 40.293 1.00 22.22 306 THR A C 1
ATOM 2109 O O . THR A 1 306 ? 34.897 -4.573 40.387 1.00 18.73 306 THR A O 1
ATOM 2113 N N . VAL A 1 307 ? 35.743 -6.496 39.563 1.00 16.55 307 VAL A N 1
ATOM 2114 C CA . VAL A 1 307 ? 34.521 -6.871 38.847 1.00 12.94 307 VAL A CA 1
ATOM 2115 C C . VAL A 1 307 ? 33.374 -7.137 39.825 1.00 20.81 307 VAL A C 1
ATOM 2116 O O . VAL A 1 307 ? 32.255 -6.659 39.621 1.00 20.30 307 VAL A O 1
ATOM 2120 N N . SER A 1 308 ? 33.670 -7.881 40.891 1.00 20.35 308 SER A N 1
ATOM 2121 C CA . SER A 1 308 ? 32.672 -8.247 41.899 1.00 19.60 308 SER A CA 1
ATOM 2122 C C . SER A 1 308 ? 32.067 -7.033 42.606 1.00 19.13 308 SER A C 1
ATOM 2123 O O . SER A 1 308 ? 30.863 -7.001 42.869 1.00 21.78 308 SER A O 1
ATOM 2126 N N . SER A 1 309 ? 32.906 -6.042 42.904 1.00 19.88 309 SER A N 1
ATOM 2127 C CA . SER A 1 309 ? 32.463 -4.812 43.563 1.00 20.32 309 SER A CA 1
ATOM 2128 C C . SER A 1 309 ? 31.594 -3.951 42.646 1.00 38.36 309 SER A C 1
ATOM 2129 O O . SER A 1 309 ? 30.672 -3.276 43.108 1.00 29.85 309 SER A O 1
ATOM 2132 N N . ARG A 1 310 ? 31.895 -3.987 41.349 1.00 27.77 310 ARG A N 1
ATOM 2133 C CA . ARG A 1 310 ? 31.167 -3.205 40.352 1.00 26.70 310 ARG A CA 1
ATOM 2134 C C . ARG A 1 310 ? 29.803 -3.818 40.025 1.00 28.13 310 ARG A C 1
ATOM 2135 O O . ARG A 1 310 ? 28.816 -3.096 39.856 1.00 34.46 310 ARG A O 1
ATOM 2143 N N . LEU A 1 311 ? 29.754 -5.145 39.942 1.00 25.99 311 LEU A N 1
ATOM 2144 C CA . LEU A 1 311 ? 28.516 -5.858 39.627 1.00 25.85 311 LEU A CA 1
ATOM 2145 C C . LEU A 1 311 ? 27.600 -5.997 40.842 1.00 62.14 311 LEU A C 1
ATOM 2146 O O . LEU A 1 311 ? 27.978 -5.647 41.964 1.00 36.98 311 LEU A O 1
ATOM 2151 N N . ASP A 1 312 ? 26.393 -6.505 40.598 1.00 28.08 312 ASP A N 1
ATOM 2152 C CA . ASP A 1 312 ? 25.433 -6.826 41.651 1.00 32.54 312 ASP A CA 1
ATOM 2153 C C . ASP A 1 312 ? 26.028 -7.895 42.574 1.00 41.31 312 ASP A C 1
ATOM 2154 O O . ASP A 1 312 ? 26.583 -8.883 42.091 1.00 30.65 312 ASP A O 1
ATOM 2159 N N . PRO A 1 313 ? 25.927 -7.692 43.905 1.00 30.78 313 PRO A N 1
ATOM 2160 C CA . PRO A 1 313 ? 26.505 -8.620 44.888 1.00 32.39 313 PRO A CA 1
ATOM 2161 C C . PRO A 1 313 ? 25.988 -10.058 44.786 1.00 28.19 313 PRO A C 1
ATOM 2162 O O . PRO A 1 313 ? 26.652 -10.982 45.262 1.00 34.10 313 PRO A O 1
ATOM 2166 N N . ASN A 1 314 ? 24.822 -10.237 44.170 1.00 28.44 314 ASN A N 1
ATOM 2167 C CA . ASN A 1 314 ? 24.213 -11.558 44.012 1.00 29.60 314 ASN A CA 1
ATOM 2168 C C . ASN A 1 314 ? 24.647 -12.296 42.740 1.00 27.17 314 ASN A C 1
ATOM 2169 O O . ASN A 1 314 ? 24.265 -13.450 42.527 1.00 28.87 314 ASN A O 1
ATOM 2174 N N . ALA A 1 315 ? 25.448 -11.631 41.907 1.00 28.06 315 ALA A N 1
ATOM 2175 C CA . ALA A 1 315 ? 25.902 -12.206 40.638 1.00 24.49 315 ALA A CA 1
ATOM 2176 C C . ALA A 1 315 ? 26.883 -13.359 40.840 1.00 23.59 315 ALA A C 1
ATOM 2177 O O . ALA A 1 315 ? 27.782 -13.282 41.680 1.00 26.63 315 ALA A O 1
ATOM 2179 N N . THR A 1 316 ? 26.693 -14.424 40.064 1.00 21.50 316 THR A N 1
ATOM 2180 C CA . THR A 1 316 ? 27.567 -15.594 40.113 1.00 15.52 316 THR A CA 1
ATOM 2181 C C . THR A 1 316 ? 28.763 -15.378 39.191 1.00 23.40 316 THR A C 1
ATOM 2182 O O . THR A 1 316 ? 28.613 -15.299 37.969 1.00 17.62 316 THR A O 1
ATOM 2186 N N . ILE A 1 317 ? 29.948 -15.284 39.787 1.00 16.28 317 ILE A N 1
ATOM 2187 C CA . ILE A 1 317 ? 31.168 -14.979 39.043 1.00 16.10 317 ILE A CA 1
ATOM 2188 C C . ILE A 1 317 ? 32.122 -16.173 39.021 1.00 22.52 317 ILE A C 1
ATOM 2189 O O . ILE A 1 317 ? 32.484 -16.712 40.070 1.00 23.72 317 ILE A O 1
ATOM 2194 N N . ILE A 1 318 ? 32.511 -16.578 37.814 1.00 11.92 318 ILE A N 1
ATOM 2195 C CA . ILE A 1 318 ? 33.479 -17.654 37.614 1.00 10.62 318 ILE A CA 1
ATOM 2196 C C . ILE A 1 318 ? 34.711 -17.087 36.909 1.00 16.12 318 ILE A C 1
ATOM 2197 O O . ILE A 1 318 ? 34.586 -16.330 35.947 1.00 15.71 318 ILE A O 1
ATOM 2202 N N . TRP A 1 319 ? 35.896 -17.454 37.392 1.00 11.68 319 TRP A N 1
ATOM 2203 C CA . TRP A 1 319 ? 37.137 -16.852 36.908 1.00 10.20 319 TRP A CA 1
ATOM 2204 C C . TRP A 1 319 ? 38.277 -17.850 36.716 1.00 11.31 319 TRP A C 1
ATOM 2205 O O . TRP A 1 319 ? 38.324 -18.898 37.362 1.00 11.75 319 TRP A O 1
ATOM 2216 N N . GLY A 1 320 ? 39.194 -17.502 35.820 1.00 10.77 320 GLY A N 1
ATOM 2217 C CA . GLY A 1 320 ? 40.410 -18.274 35.598 1.00 11.03 320 GLY A CA 1
ATOM 2218 C C . GLY A 1 320 ? 41.569 -17.367 35.232 1.00 12.44 320 GLY A C 1
ATOM 2219 O O . GLY A 1 320 ? 41.373 -16.189 34.921 1.00 12.28 320 GLY A O 1
ATOM 2220 N N . ALA A 1 321 ? 42.778 -17.917 35.277 1.00 10.97 321 ALA A N 1
ATOM 2221 C CA . ALA A 1 321 ? 43.983 -17.171 34.926 1.00 8.80 321 ALA A CA 1
ATOM 2222 C C . ALA A 1 321 ? 44.966 -18.069 34.187 1.00 13.44 321 ALA A C 1
ATOM 2223 O O . ALA A 1 321 ? 45.285 -19.164 34.653 1.00 15.69 321 ALA A O 1
ATOM 2225 N N . THR A 1 322 ? 45.428 -17.605 33.027 1.00 14.37 322 THR A N 1
ATOM 2226 C CA . THR A 1 322 ? 46.365 -18.367 32.197 1.00 12.40 322 THR A CA 1
ATOM 2227 C C . THR A 1 322 ? 47.523 -17.500 31.714 1.00 16.76 322 THR A C 1
ATOM 2228 O O . THR A 1 322 ? 47.416 -16.271 31.663 1.00 16.18 322 THR A O 1
ATOM 2232 N N . ILE A 1 323 ? 48.624 -18.154 31.357 1.00 13.11 323 ILE A N 1
ATOM 2233 C CA . ILE A 1 323 ? 49.773 -17.478 30.767 1.00 15.98 323 ILE A CA 1
ATOM 2234 C C . ILE A 1 323 ? 49.676 -17.510 29.242 1.00 18.67 323 ILE A C 1
ATOM 2235 O O . ILE A 1 323 ? 49.501 -18.573 28.641 1.00 22.12 323 ILE A O 1
ATOM 2240 N N . ASP A 1 324 ? 49.770 -16.333 28.630 1.00 20.38 324 ASP A N 1
ATOM 2241 C CA . ASP A 1 324 ? 49.873 -16.212 27.182 1.00 21.25 324 ASP A CA 1
ATOM 2242 C C . ASP A 1 324 ? 51.313 -15.837 26.844 1.00 25.16 324 ASP A C 1
ATOM 2243 O O . ASP A 1 324 ? 51.786 -14.757 27.209 1.00 22.16 324 ASP A O 1
ATOM 2248 N N . GLU A 1 325 ? 52.000 -16.746 26.153 1.00 36.25 325 GLU A N 1
ATOM 2249 C CA . GLU A 1 325 ? 53.421 -16.588 25.818 1.00 33.61 325 GLU A CA 1
ATOM 2250 C C . GLU A 1 325 ? 53.704 -15.413 24.877 1.00 40.08 325 GLU A C 1
ATOM 2251 O O . GLU A 1 325 ? 54.817 -14.882 24.860 1.00 46.46 325 GLU A O 1
ATOM 2257 N N . ASN A 1 326 ? 52.694 -15.016 24.104 1.00 39.41 326 ASN A N 1
ATOM 2258 C CA . ASN A 1 326 ? 52.801 -13.872 23.200 1.00 28.57 326 ASN A CA 1
ATOM 2259 C C . ASN A 1 326 ? 52.852 -12.534 23.939 1.00 33.22 326 ASN A C 1
ATOM 2260 O O . ASN A 1 326 ? 53.360 -11.544 23.408 1.00 39.28 326 ASN A O 1
ATOM 2265 N N . LEU A 1 327 ? 52.322 -12.513 25.162 1.00 30.12 327 LEU A N 1
ATOM 2266 C CA . LEU A 1 327 ? 52.368 -11.327 26.013 1.00 25.88 327 LEU A CA 1
ATOM 2267 C C . LEU A 1 327 ? 53.702 -11.251 26.751 1.00 36.73 327 LEU A C 1
ATOM 2268 O O . LEU A 1 327 ? 54.126 -12.219 27.387 1.00 41.35 327 LEU A O 1
ATOM 2273 N N . GLU A 1 328 ? 54.358 -10.096 26.657 1.00 35.80 328 GLU A N 1
ATOM 2274 C CA . GLU A 1 328 ? 55.664 -9.888 27.283 1.00 41.01 328 GLU A CA 1
ATOM 2275 C C . GLU A 1 328 ? 55.552 -9.147 28.614 1.00 29.62 328 GLU A C 1
ATOM 2276 O O . GLU A 1 328 ? 56.124 -9.574 29.620 1.00 36.32 328 GLU A O 1
ATOM 2282 N N . ASN A 1 329 ? 54.817 -8.037 28.608 1.00 23.64 329 ASN A N 1
ATOM 2283 C CA . ASN A 1 329 ? 54.619 -7.218 29.802 1.00 24.96 329 ASN A CA 1
ATOM 2284 C C . ASN A 1 329 ? 53.146 -6.878 30.036 1.00 30.96 329 ASN A C 1
ATOM 2285 O O . ASN A 1 329 ? 52.802 -6.201 31.009 1.00 31.47 329 ASN A O 1
ATOM 2290 N N . THR A 1 330 ? 52.285 -7.367 29.147 1.00 22.99 330 THR A N 1
ATOM 2291 C CA . THR A 1 330 ? 50.873 -6.992 29.129 1.00 19.38 330 THR A CA 1
ATOM 2292 C C . THR A 1 330 ? 49.974 -8.012 29.829 1.00 20.16 330 THR A C 1
ATOM 2293 O O . THR A 1 330 ? 50.115 -9.220 29.628 1.00 22.75 330 THR A O 1
ATOM 2297 N N . VAL A 1 331 ? 49.062 -7.508 30.658 1.00 16.18 331 VAL A N 1
ATOM 2298 C CA . VAL A 1 331 ? 47.963 -8.307 31.197 1.00 18.17 331 VAL A CA 1
ATOM 2299 C C . VAL A 1 331 ? 46.686 -7.978 30.423 1.00 15.68 331 VAL A C 1
ATOM 2300 O O . VAL A 1 331 ? 46.334 -6.807 30.259 1.00 17.60 331 VAL A O 1
ATOM 2304 N N . ARG A 1 332 ? 46.016 -9.019 29.937 1.00 13.70 332 ARG A N 1
ATOM 2305 C CA . ARG A 1 332 ? 44.760 -8.875 29.208 1.00 18.13 332 ARG A CA 1
ATOM 2306 C C . ARG A 1 332 ? 43.612 -9.475 30.015 1.00 14.97 332 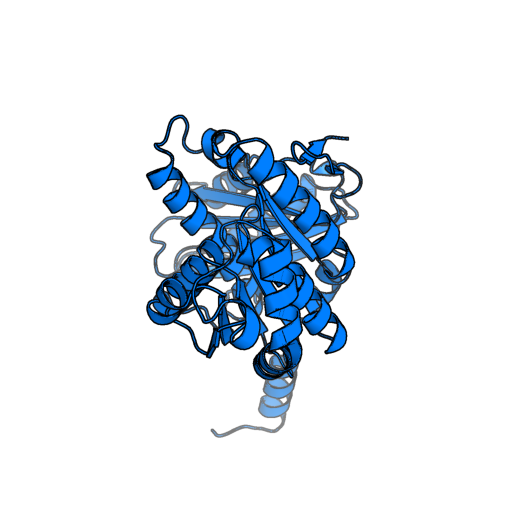ARG A C 1
ATOM 2307 O O . ARG A 1 332 ? 43.739 -10.567 30.574 1.00 16.88 332 ARG A O 1
ATOM 2315 N N . VAL A 1 333 ? 42.498 -8.752 30.076 1.00 11.12 333 VAL A N 1
ATOM 2316 C CA . VAL A 1 333 ? 41.310 -9.220 30.785 1.00 13.21 333 VAL A CA 1
ATOM 2317 C C . VAL A 1 333 ? 40.130 -9.353 29.825 1.00 13.39 333 VAL A C 1
ATOM 2318 O O . VAL A 1 333 ? 39.744 -8.385 29.165 1.00 12.11 333 VAL A O 1
ATOM 2322 N N . LEU A 1 334 ? 39.583 -10.563 29.741 1.00 9.75 334 LEU A N 1
ATOM 2323 C CA . LEU A 1 334 ? 38.326 -10.796 29.039 1.00 10.18 334 LEU A CA 1
ATOM 2324 C C . LEU A 1 334 ? 37.203 -10.947 30.055 1.00 11.52 334 LEU A C 1
ATOM 2325 O O . LEU A 1 334 ? 37.260 -11.802 30.944 1.00 11.48 334 LEU A O 1
ATOM 2330 N N . LEU A 1 335 ? 36.189 -10.100 29.915 1.00 12.09 335 LEU A N 1
ATOM 2331 C CA . LEU A 1 335 ? 35.016 -10.141 30.770 1.00 8.63 335 LEU A CA 1
ATOM 2332 C C . LEU A 1 335 ? 33.791 -10.478 29.927 1.00 11.83 335 LEU A C 1
ATOM 2333 O O . LEU A 1 335 ? 33.525 -9.818 28.922 1.00 14.34 335 LEU A O 1
ATOM 2338 N N . VAL A 1 336 ? 33.066 -11.519 30.328 1.00 9.79 336 VAL A N 1
ATOM 2339 C CA . VAL A 1 336 ? 31.810 -11.884 29.679 1.00 9.56 336 VAL A CA 1
ATOM 2340 C C . VAL A 1 336 ? 30.689 -11.777 30.707 1.00 13.15 336 VAL A C 1
ATOM 2341 O O . VAL 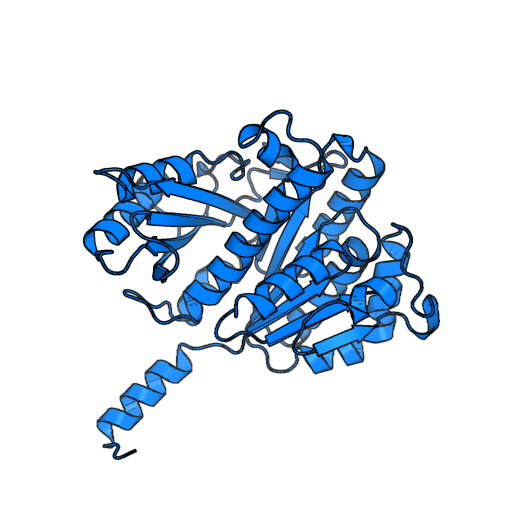A 1 336 ? 30.616 -12.569 31.648 1.00 13.78 336 VAL A O 1
ATOM 2345 N N . ILE A 1 337 ? 29.831 -10.780 30.516 1.00 10.54 337 ILE A N 1
ATOM 2346 C CA . ILE A 1 337 ? 28.750 -10.468 31.445 1.00 10.85 337 ILE A CA 1
ATOM 2347 C C . ILE A 1 337 ? 27.446 -11.093 30.951 1.00 16.35 337 ILE A C 1
ATOM 2348 O O . ILE A 1 337 ? 27.039 -10.857 29.814 1.00 15.95 337 ILE A O 1
ATOM 2353 N N . THR A 1 338 ? 26.794 -11.879 31.807 1.00 12.35 338 THR A N 1
ATOM 2354 C CA . THR A 1 338 ? 25.597 -12.633 31.412 1.00 9.65 338 THR A CA 1
ATOM 2355 C C . THR A 1 338 ? 24.316 -12.146 32.094 1.00 12.93 338 THR A C 1
ATOM 2356 O O . THR A 1 338 ? 24.364 -11.452 33.113 1.00 16.53 338 THR A O 1
ATOM 2360 N N . GLY A 1 339 ? 23.175 -12.520 31.515 1.00 14.56 339 GLY A N 1
ATOM 2361 C CA . GLY A 1 339 ? 21.862 -12.200 32.074 1.00 19.45 339 GLY A CA 1
ATOM 2362 C C . GLY A 1 339 ? 21.439 -10.751 31.917 1.00 29.96 339 GLY A C 1
ATOM 2363 O O . GLY A 1 339 ? 20.709 -10.223 32.758 1.00 27.43 339 GLY A O 1
ATOM 2364 N N . VAL A 1 340 ? 21.883 -10.110 30.837 1.00 16.11 340 VAL A N 1
ATOM 2365 C CA . VAL A 1 340 ? 21.601 -8.685 30.612 1.00 16.47 340 VAL A CA 1
ATOM 2366 C C . VAL A 1 340 ? 20.372 -8.419 29.732 1.00 18.37 340 VAL A C 1
ATOM 2367 O O . VAL A 1 340 ? 20.119 -7.273 29.349 1.00 24.18 340 VAL A O 1
ATOM 2371 N N . GLN A 1 341 ? 19.611 -9.470 29.427 1.00 17.22 341 GLN A N 1
ATOM 2372 C CA . GLN A 1 341 ? 18.422 -9.350 28.569 1.00 17.03 341 GLN A CA 1
ATOM 2373 C C . GLN A 1 341 ? 17.320 -8.459 29.157 1.00 21.52 341 GLN A C 1
ATOM 2374 O O . GLN A 1 341 ? 16.498 -7.916 28.417 1.00 24.00 341 GLN A O 1
ATOM 2380 N N . SER A 1 342 ? 17.315 -8.314 30.481 1.00 23.20 342 SER A N 1
ATOM 2381 C CA . SER A 1 342 ? 16.330 -7.479 31.173 1.00 35.91 342 SER A CA 1
ATOM 2382 C C . SER A 1 342 ? 16.573 -5.982 30.961 1.00 34.16 342 SER A C 1
ATOM 2383 O O . SER A 1 342 ? 15.683 -5.162 31.205 1.00 34.29 342 SER A O 1
ATOM 2386 N N . ARG A 1 343 ? 17.774 -5.636 30.500 1.00 19.87 343 ARG A N 1
ATOM 2387 C CA . ARG A 1 343 ? 18.148 -4.243 30.257 1.00 25.41 343 ARG A CA 1
ATOM 2388 C C . ARG A 1 343 ? 18.311 -3.937 28.763 1.00 19.60 343 ARG A C 1
ATOM 2389 O O . ARG A 1 343 ? 18.763 -2.851 28.389 1.00 24.04 343 ARG A O 1
ATOM 2397 N N . ILE A 1 344 ? 17.935 -4.897 27.918 1.00 18.89 344 ILE A N 1
ATOM 2398 C CA . ILE A 1 344 ? 18.077 -4.771 26.465 1.00 22.85 344 ILE A CA 1
ATOM 2399 C C . ILE A 1 344 ? 16.774 -5.114 25.740 1.00 19.78 344 ILE A C 1
ATOM 2400 O O . ILE A 1 344 ? 16.085 -6.071 26.101 1.00 28.51 344 ILE A O 1
ATOM 2405 N N . GLU A 1 345 ? 16.449 -4.319 24.723 1.00 21.35 345 GLU A N 1
ATOM 2406 C CA . GLU A 1 345 ? 15.311 -4.586 23.847 1.00 21.40 345 GLU A CA 1
ATOM 2407 C C . GLU A 1 345 ? 15.792 -4.840 22.417 1.00 23.79 345 GLU A C 1
ATOM 2408 O O . GLU A 1 345 ? 16.628 -4.101 21.893 1.00 23.87 345 GLU A O 1
ATOM 2414 N N . PHE A 1 346 ? 15.260 -5.895 21.803 1.00 24.00 346 PHE A N 1
ATOM 2415 C CA . PHE A 1 346 ? 15.576 -6.252 20.422 1.00 19.14 346 PHE A CA 1
ATOM 2416 C C . PHE A 1 346 ? 14.705 -5.445 19.461 1.00 20.62 346 PHE A C 1
ATOM 2417 O O . PHE A 1 346 ? 13.477 -5.549 19.496 1.00 26.19 346 PHE A O 1
ATOM 2425 N N . THR A 1 347 ? 15.342 -4.634 18.618 1.00 19.37 347 THR A N 1
ATOM 2426 C CA . THR A 1 347 ? 14.631 -3.864 17.589 1.00 20.29 347 THR A CA 1
ATOM 2427 C C . THR A 1 347 ? 15.208 -4.160 16.205 1.00 24.48 347 THR A C 1
ATOM 2428 O O . THR A 1 347 ? 16.257 -4.795 16.090 1.00 21.04 347 THR A O 1
ATOM 2432 N N . ASP A 1 348 ? 14.524 -3.692 15.162 1.00 21.57 348 ASP A N 1
ATOM 2433 C CA . ASP A 1 348 ? 14.976 -3.880 13.780 1.00 16.98 348 ASP A CA 1
ATOM 2434 C C . ASP A 1 348 ? 16.258 -3.110 13.456 1.00 21.77 348 ASP A C 1
ATOM 2435 O O . ASP A 1 348 ? 16.965 -3.448 12.504 1.00 21.95 348 ASP A O 1
ATOM 2440 N N . THR A 1 349 ? 16.550 -2.081 14.251 1.00 21.66 349 THR A N 1
ATOM 2441 C CA . THR A 1 349 ? 17.724 -1.232 14.037 1.00 23.68 349 THR A CA 1
ATOM 2442 C C . THR A 1 349 ? 18.873 -1.552 14.998 1.00 18.33 349 THR A C 1
ATOM 2443 O O . THR A 1 349 ? 19.900 -0.866 15.000 1.00 22.64 349 THR A O 1
ATOM 2447 N N . GLY A 1 350 ? 18.699 -2.596 15.807 1.00 17.95 350 GLY A N 1
ATOM 2448 C CA . GLY A 1 350 ? 19.747 -3.048 16.721 1.00 17.10 350 GLY A CA 1
ATOM 2449 C C . GLY A 1 350 ? 19.301 -3.198 18.163 1.00 22.72 350 GLY A C 1
ATOM 2450 O O . GLY A 1 350 ? 18.105 -3.275 18.452 1.00 19.16 350 GLY A O 1
ATOM 2451 N N . LEU A 1 351 ? 20.276 -3.243 19.068 1.00 17.12 351 LEU A N 1
ATOM 2452 C CA . LEU A 1 351 ? 20.010 -3.399 20.496 1.00 22.94 351 LEU A CA 1
ATOM 2453 C C . LEU A 1 351 ? 19.746 -2.049 21.154 1.00 25.24 351 LEU A C 1
ATOM 2454 O O . LEU A 1 351 ? 20.536 -1.112 21.013 1.00 38.93 351 LEU A O 1
ATOM 2459 N N . LYS A 1 352 ? 18.627 -1.961 21.868 1.00 20.18 352 LYS A N 1
ATOM 2460 C CA . LYS A 1 352 ? 18.240 -0.738 22.565 1.00 23.58 352 LYS A CA 1
ATOM 2461 C C . LYS A 1 352 ? 18.301 -0.944 24.076 1.00 27.40 352 LYS A C 1
ATOM 2462 O O . LYS A 1 352 ? 17.811 -1.951 24.591 1.00 24.02 352 LYS A O 1
ATOM 2468 N N . ARG A 1 353 ? 18.906 0.012 24.777 1.00 33.98 353 ARG A N 1
ATOM 2469 C CA . ARG A 1 353 ? 18.994 -0.034 26.236 1.00 25.95 353 ARG A CA 1
ATOM 2470 C C . ARG A 1 353 ? 17.641 0.278 26.873 1.00 27.64 353 ARG A C 1
ATOM 2471 O O . ARG A 1 353 ? 16.986 1.259 26.513 1.00 50.50 353 ARG A O 1
ATOM 2479 N N . LYS A 1 354 ? 17.234 -0.569 27.816 1.00 28.97 354 LYS A N 1
ATOM 2480 C CA . LYS A 1 354 ? 15.945 -0.434 28.490 1.00 43.97 354 LYS A CA 1
ATOM 248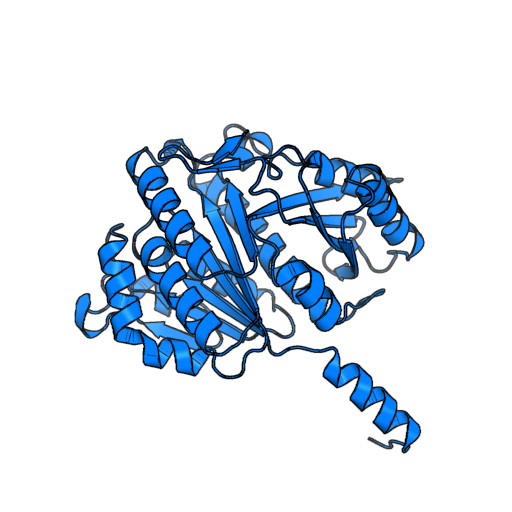1 C C . LYS A 1 354 ? 16.132 0.047 29.926 1.00 51.25 354 LYS A C 1
ATOM 2482 O O . LYS A 1 354 ? 16.657 1.135 30.163 1.00 61.08 354 LYS A O 1
#

Radius of gyration: 19.38 Å; Cα contacts (8 Å, |Δi|>4): 800; chains: 1; bounding box: 41×52×50 Å

InterPro domains:
  IPR000158 Cell division protein FtsZ [MF_00909] (35-360)
  IPR000158 Cell division protein FtsZ [TIGR00065] (25-354)
  IPR000158 Cell division protein FtsZ [cd02201] (38-339)
  IPR003008 Tubulin/FtsZ, GTPase domain [PF00091] (39-199)
  IPR003008 Tubulin/FtsZ, GTPase domain [PR00423] (124-144)
  IPR003008 Tubulin/FtsZ, GTPase domain [PR00423] (152-173)
  IPR003008 Tubulin/FtsZ, GTPase domain [PR00423] (214-236)
  IPR003008 Tubulin/FtsZ, GTPase domain [PR00423] (237-258)
  IPR003008 Tubulin/FtsZ, GTPase domain [SM00864] (39-230)
  IPR008280 Tubulin/FtsZ, C-terminal [SSF55307] (232-345)
  IPR018316 Tubulin/FtsZ, 2-layer sandwich domain [SM00865] (232-349)
  IPR020805 Cell division protein FtsZ, conserved site [PS01134] (70-104)
  IPR020805 Cell division protein FtsZ, conserved site [PS01135] (123-144)
  IPR024757 Cell division protein FtsZ, C-terminal [PF12327] (247-341)
  IPR036525 Tubulin/FtsZ, GTPase domain superfamily [G3DSA:3.40.50.1440] (34-245)
  IPR036525 Tubulin/FtsZ, GTPase domain superfamily [SSF52490] (30-230)
  IPR037103 Tubulin/FtsZ-like, C-terminal domain [G3DSA:3.30.1330.20] (250-364)
  IPR045061 Tubulin-like protein FtsZ/CetZ [PTHR30314] (31-342)

Foldseek 3Di:
DDADPVRVVVVVVVVQLAWQEEEEFKEQLRLLLLQVCVVVPQFRYFYEYEFCAQVSQVPGDGPYYYNFQCVNNVNHGFAFAQQSLQVRLVRCVVVLLVSCAPGQAYEYEYEQQGHNNLNNRLSSLQSCVVNVHQYEYAYEADAPVVDLNSNLSRLVSLVSNLVRHLEYEYFYLNLVCVVVPPDPPVVSSVVVSVVSNCQVSQVSCLAGPDFPFHGGVVLVCVCRRNQRYKWKFKAKDLDPLQLLRGLVRRVVRSRCVADQQQFQEKEKEKEAAPPDDPVSQVNSVVVVCVRYDVNHHYHYTYHYDNVHDRMMMMMMMTTRRVVQWDRDSNGIDGD

Solvent-accessible surface area: 15303 Å² total; per-residue (Å²): 211,184,69,48,103,145,64,106,122,105,74,112,122,80,114,120,14,142,16,138,7,5,0,0,0,1,2,32,49,0,3,63,2,0,19,62,0,88,120,84,39,18,75,55,17,83,1,1,0,0,1,0,28,25,119,62,4,123,156,5,103,19,75,93,80,2,37,0,0,110,183,79,22,192,6,150,12,10,88,29,54,17,154,56,0,46,93,0,0,110,75,9,29,134,84,1,82,71,8,0,81,102,12,61,1,0,0,0,0,0,19,7,2,14,6,12,5,0,0,0,0,8,10,0,0,68,17,0,87,166,37,64,3,2,0,0,0,0,0,7,4,6,1,100,117,51,33,182,113,99,21,89,26,0,8,74,0,0,67,70,0,96,122,53,23,16,0,1,0,0,0,11,7,64,44,0,35,106,86,39,88,148,51,70,55,158,70,0,83,128,34,6,28,81,15,5,5,30,0,0,45,4,3,0,10,3,10,41,38,131,25,64,55,81,7,35,22,60,64,0,79,75,11,0,58,137,2,27,4,0,0,0,0,35,0,84,12,99,43,170,122,26,3,97,81,0,0,52,99,0,23,120,9,34,1,9,27,6,59,11,64,10,3,92,3,0,3,0,4,0,21,0,2,122,86,10,57,72,118,30,0,145,77,0,22,62,46,0,50,95,108,7,57,125,136,15,74,36,32,63,0,0,4,64,29,135,128,16,136,93,30,0,56,0,4,0,0,0,2,6,0,89,75,80,13,79,48,35,78,112,8,34,116,134,176

Sequence (335 aa):
LELSPEDKELLEYLQQTKAKITVVGCGGAGNNTITRLKMEGIEGAKTVAINTDAQQLIRTKADKKILIGKKLTRGLGAGGNPKIGEEAAKESAEEIKAAIQDSDMVFITCGLGGGTGTGSAPVVAEISKKIGALTVAVVTLPFVMEGKVRMKNAMEGLERLKQHTDTLVVIPNEKLFEIVPNMPLKLAFKVADEVLINAVKGLVELITKDGLINVDFADVKAVMNNGGLAMIGIGESDSEKRAKEAVSMALNSPLLDVDIDGATGALIHVMGPEDLTLEEAREVVATVSSRLDPNATIIWGATIDENLENTVRVLLVITGVQSRIEFTDTGLKRK

B-factor: mean 28.57, std 39.38, range [7.09, 500.0]

Nearest PDB structures (foldseek):
  1w59-assembly2_B  TM=9.764E-01  e=9.617E-69  Methanocaldococcus jannaschii
  1w5e-assembly7_G  TM=9.614E-01  e=3.350E-66  Methanocaldococcus jannaschii
  6y1v-assembly1_A  TM=9.684E-01  e=9.422E-46  Mycobacterium tuberculosis CDC1551
  6unx-assembly1_A  TM=9.218E-01  e=6.977E-42  Escherichia coli
  7yop-assembly1_B  TM=5.378E-01  e=1.975E-41  Spiroplasma melliferum KC3

CATH classification: 3.40.50.1440 (+1 more: 3.30.1330.20)

Secondary structure (DSSP, 8-state):
----HHHHHHHHHHHTT---EEEEEEHHHHHHHHHHHHHHT-TTEEEEEEESBHHHHHTS--SEEEE--TTTTTTB--TT-HHHHHHHHHHTHHHHHHHHTT-SEEEEEEETTSSHHHHHHHHHHHHHHHTT-EEEEEEEEPPGGG-HHHHHHHHHHHHHHHTT-SEEEEEEGGGHHHHSTT--HHHHHHHHHHHHHHHHHHHHHHHHS--SB---HHHHHHHHTT-EEEEEEEEEE-STTHHHHHHHHHHT-TT--S-GGG--EEEEEEEE-TT--HHHHHHHHHHHHHHS-TT-EEEEEEEE-TT-SS-EEEEEEEE--GGGEEEETTEEEE-